Protein AF-0000000075212942 (afdb_homodimer)

Foldseek 3Di:
DKKKKKFFAWPDLPPVVLVVLQVLLVVCVVVLPQFPDKDKDADDPPDPPDTGMMIMTDGDDPVSVVCCCVPPSCVVRNVVVRVVTTPDMDMDMDDD/DKKKKKFFAWPDLPPVVLVVLQVLLVVCVVVLPQFPDKDKDADDPPDPPDTGMMIMTDGDDPVSVVCCCVPPSCVVRNVVVRVVTTPDMDMDMDDD

Structure (mmCIF, N/CA/C/O backbone):
data_AF-0000000075212942-model_v1
#
loop_
_entity.id
_entity.type
_entity.pdbx_description
1 polymer 'Stress responsive A/B Barrel Domain'
#
loop_
_atom_site.group_PDB
_atom_site.id
_atom_site.type_symbol
_atom_site.label_atom_id
_atom_site.label_alt_id
_atom_site.label_comp_id
_atom_site.label_asym_id
_atom_site.label_entity_id
_atom_site.label_seq_id
_atom_site.pdbx_PDB_ins_code
_atom_site.Cartn_x
_atom_site.Cartn_y
_atom_site.Cartn_z
_atom_site.occupancy
_atom_site.B_iso_or_equiv
_atom_site.auth_seq_id
_atom_site.auth_comp_id
_atom_site.auth_asym_id
_atom_site.auth_atom_id
_atom_site.pdbx_PDB_model_num
ATOM 1 N N . MET A 1 1 ? 11.273 9.305 -10.383 1 97.88 1 MET A N 1
ATOM 2 C CA . MET A 1 1 ? 10.141 9.602 -9.5 1 97.88 1 MET A CA 1
ATOM 3 C C . MET A 1 1 ? 9.922 8.469 -8.5 1 97.88 1 MET A C 1
ATOM 5 O O . MET A 1 1 ? 10.398 7.352 -8.711 1 97.88 1 MET A O 1
ATOM 9 N N . ILE A 1 2 ? 9.352 8.797 -7.324 1 98.5 2 ILE A N 1
ATOM 10 C CA . ILE A 1 2 ? 9.133 7.754 -6.328 1 98.5 2 ILE A CA 1
ATOM 11 C C . ILE A 1 2 ? 7.699 7.824 -5.812 1 98.5 2 ILE A C 1
ATOM 13 O O . ILE A 1 2 ? 7.043 8.859 -5.93 1 98.5 2 ILE A O 1
ATOM 17 N N . LYS A 1 3 ? 7.281 6.703 -5.41 1 98.88 3 LYS A N 1
ATOM 18 C CA . LYS A 1 3 ? 6.047 6.617 -4.637 1 98.88 3 LYS A CA 1
ATOM 19 C C . LYS A 1 3 ? 6.336 6.328 -3.166 1 98.88 3 LYS A C 1
ATOM 21 O O . LYS A 1 3 ? 7.152 5.465 -2.848 1 98.88 3 LYS A O 1
ATOM 26 N N . HIS A 1 4 ? 5.805 7.133 -2.35 1 98.81 4 HIS A N 1
ATOM 27 C CA . HIS A 1 4 ? 5.797 6.938 -0.904 1 98.81 4 HIS A CA 1
ATOM 28 C C . HIS A 1 4 ? 4.414 6.516 -0.412 1 98.81 4 HIS A C 1
ATOM 30 O O . HIS A 1 4 ? 3.453 7.281 -0.512 1 98.81 4 HIS A O 1
ATOM 36 N N . ILE A 1 5 ? 4.324 5.336 0.087 1 98.88 5 ILE A N 1
ATOM 37 C CA . ILE A 1 5 ? 3.047 4.77 0.512 1 98.88 5 ILE A CA 1
ATOM 38 C C . ILE A 1 5 ? 3.082 4.484 2.012 1 98.88 5 ILE A C 1
ATOM 40 O O . ILE A 1 5 ? 4.078 3.975 2.529 1 98.88 5 ILE A O 1
ATOM 44 N N . VAL A 1 6 ? 2.023 4.84 2.699 1 98.88 6 VAL A N 1
ATOM 45 C CA . VAL A 1 6 ? 1.861 4.48 4.105 1 98.88 6 VAL A CA 1
ATOM 46 C C . VAL A 1 6 ? 0.489 3.846 4.32 1 98.88 6 VAL A C 1
ATOM 48 O O . VAL A 1 6 ? -0.524 4.367 3.846 1 98.88 6 VAL A O 1
ATOM 51 N N . CYS A 1 7 ? 0.475 2.732 4.973 1 98.81 7 CYS A N 1
ATOM 52 C CA . CYS A 1 7 ? -0.755 2.1 5.438 1 98.81 7 CYS A CA 1
ATOM 53 C C . CYS A 1 7 ? -0.921 2.273 6.941 1 98.81 7 CYS A C 1
ATOM 55 O O . CYS A 1 7 ? 0.013 2.027 7.707 1 98.81 7 CYS A O 1
ATOM 57 N N . PHE A 1 8 ? -2.125 2.648 7.34 1 98.81 8 PHE A N 1
ATOM 58 C CA . PHE A 1 8 ? -2.375 2.918 8.75 1 98.81 8 PHE A CA 1
ATOM 59 C C . PHE A 1 8 ? -3.424 1.963 9.305 1 98.81 8 PHE A C 1
ATOM 61 O O . PHE A 1 8 ? -4.465 1.747 8.688 1 98.81 8 PHE A O 1
ATOM 68 N N . LYS A 1 9 ? -3.123 1.364 10.414 1 98.44 9 LYS A N 1
ATOM 69 C CA . LYS A 1 9 ? -4.121 0.808 11.32 1 98.44 9 LYS A CA 1
ATOM 70 C C . LYS A 1 9 ? -4.477 1.801 12.422 1 98.44 9 LYS A C 1
ATOM 72 O O . LYS A 1 9 ? -3.594 2.324 13.102 1 98.44 9 LYS A O 1
ATOM 77 N N . LEU A 1 10 ? -5.777 2.094 12.617 1 98.69 10 LEU A N 1
ATOM 78 C CA . LEU A 1 10 ? -6.191 3.1 13.594 1 98.69 10 LEU A CA 1
ATOM 79 C C . LEU A 1 10 ? -6.602 2.447 14.906 1 98.69 10 LEU A C 1
ATOM 81 O O . LEU A 1 10 ? -7.066 1.306 14.922 1 98.69 10 LEU A O 1
ATOM 85 N N . LYS A 1 11 ? -6.422 3.193 15.969 1 98.5 11 LYS A N 1
ATOM 86 C CA . LYS A 1 11 ? -6.906 2.752 17.266 1 98.5 11 LYS A CA 1
ATOM 87 C C . LYS A 1 11 ? -8.422 2.6 17.266 1 98.5 11 LYS A C 1
ATOM 89 O O . LYS A 1 11 ? -8.961 1.654 17.859 1 98.5 11 LYS A O 1
ATOM 94 N N . ASP A 1 12 ? -9.086 3.539 16.75 1 98.31 12 ASP A N 1
ATOM 95 C CA . ASP A 1 12 ? -10.516 3.559 16.484 1 98.31 12 ASP A CA 1
ATOM 96 C C . ASP A 1 12 ? -10.789 3.553 14.977 1 98.31 12 ASP A C 1
ATOM 98 O O . ASP A 1 12 ? -10.578 4.562 14.297 1 98.31 12 ASP A O 1
ATOM 102 N N . ASN A 1 13 ? -11.258 2.428 14.438 1 97.62 13 ASN A N 1
ATOM 103 C CA . ASN A 1 13 ? -11.438 2.311 13 1 97.62 13 ASN A CA 1
ATOM 104 C C . ASN A 1 13 ? -12.906 2.482 12.602 1 97.62 13 ASN A C 1
ATOM 106 O O . ASN A 1 13 ? -13.359 1.896 11.617 1 97.62 13 ASN A O 1
ATOM 110 N N . SER A 1 14 ? -13.641 3.221 13.438 1 97.69 14 SER A N 1
ATOM 111 C CA . SER A 1 14 ? -14.992 3.582 13.031 1 97.69 14 SER A CA 1
ATOM 112 C C . SER A 1 14 ? -14.984 4.383 11.734 1 97.69 14 SER A C 1
ATOM 114 O O . SER A 1 14 ? -14 5.047 11.414 1 97.69 14 SER A O 1
ATOM 116 N N . PRO A 1 15 ? -16.094 4.285 10.945 1 97.06 15 PRO A N 1
ATOM 117 C CA . PRO A 1 15 ? -16.172 5.059 9.703 1 97.06 15 PRO A CA 1
ATOM 118 C C . PRO A 1 15 ? -15.898 6.547 9.922 1 97.06 15 PRO A C 1
ATOM 120 O O . PRO A 1 15 ? -15.234 7.18 9.102 1 97.06 15 PRO A O 1
ATOM 123 N N . GLU A 1 16 ? -16.359 7.102 10.992 1 97.94 16 GLU A N 1
ATOM 124 C CA . GLU A 1 16 ? -16.172 8.516 11.281 1 97.94 16 GLU A CA 1
ATOM 125 C C . GLU A 1 16 ? -14.695 8.852 11.453 1 97.94 16 GLU A C 1
ATOM 127 O O . GLU A 1 16 ? -14.203 9.805 10.852 1 97.94 16 GLU A O 1
ATOM 132 N N . GLU A 1 17 ? -13.961 8.062 12.258 1 98.25 17 GLU A N 1
ATOM 133 C CA . GLU A 1 17 ? -12.555 8.328 12.531 1 98.25 17 GLU A CA 1
ATOM 134 C C . GLU A 1 17 ? -11.695 8.078 11.297 1 98.25 17 GLU A C 1
ATOM 136 O O . GLU A 1 17 ? -10.727 8.797 11.047 1 98.25 17 GLU A O 1
ATOM 141 N N . CYS A 1 18 ? -12.094 7.066 10.516 1 98.5 18 CYS A N 1
ATOM 142 C CA . CYS A 1 18 ? -11.383 6.805 9.266 1 98.5 18 CYS A CA 1
ATOM 143 C C . CYS A 1 18 ? -11.539 7.961 8.289 1 98.5 18 CYS A C 1
ATOM 145 O O . CYS A 1 18 ? -10.57 8.375 7.652 1 98.5 18 CYS A O 1
ATOM 147 N N . ASN A 1 19 ? -12.75 8.453 8.195 1 98.19 19 ASN A N 1
ATOM 148 C CA . ASN A 1 19 ? -13.008 9.562 7.289 1 98.19 19 ASN A CA 1
ATOM 149 C C . ASN A 1 19 ? -12.266 10.82 7.723 1 98.19 19 ASN A C 1
ATOM 151 O O . ASN A 1 19 ? -11.727 11.547 6.887 1 98.19 19 ASN A O 1
ATOM 155 N N . LYS A 1 20 ? -12.25 11.102 9 1 98.56 20 LYS A N 1
ATOM 156 C CA . LYS A 1 20 ? -11.508 12.242 9.516 1 98.56 20 LYS A CA 1
ATOM 157 C C . LYS A 1 20 ? -10.023 12.133 9.195 1 98.56 20 LYS A C 1
ATOM 159 O O . LYS A 1 20 ? -9.414 13.094 8.711 1 98.56 20 LYS A O 1
ATOM 164 N N . ALA A 1 21 ? -9.461 10.953 9.461 1 98.81 21 ALA A N 1
ATOM 165 C CA . ALA A 1 21 ? -8.047 10.727 9.172 1 98.81 21 ALA A CA 1
ATOM 166 C C . ALA A 1 21 ? -7.758 10.875 7.684 1 98.81 21 ALA A C 1
ATOM 168 O O .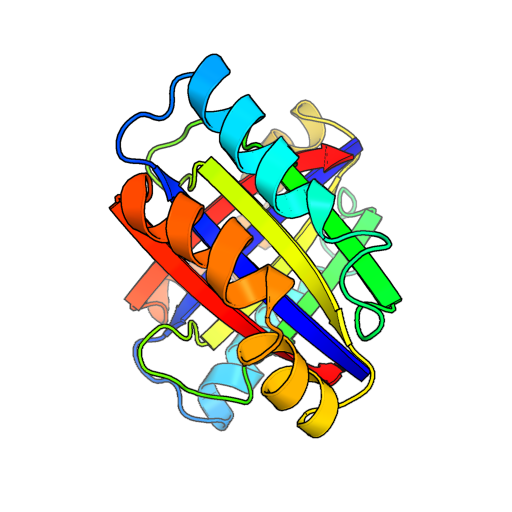 ALA A 1 21 ? -6.766 11.484 7.289 1 98.81 21 ALA A O 1
ATOM 169 N N . ALA A 1 22 ? -8.648 10.344 6.863 1 98.81 22 ALA A N 1
ATOM 170 C CA . ALA A 1 22 ? -8.484 10.438 5.414 1 98.81 22 ALA A CA 1
ATOM 171 C C . ALA A 1 22 ? -8.484 11.891 4.949 1 98.81 22 ALA A C 1
ATOM 173 O O . ALA A 1 22 ? -7.699 12.266 4.078 1 98.81 22 ALA A O 1
ATOM 174 N N . GLU A 1 23 ? -9.367 12.664 5.527 1 98.69 23 GLU A N 1
ATOM 175 C CA . GLU A 1 23 ? -9.461 14.078 5.168 1 98.69 23 GLU A CA 1
ATOM 176 C C . GLU A 1 23 ? -8.188 14.828 5.547 1 98.69 23 GLU A C 1
ATOM 178 O O . GLU A 1 23 ? -7.73 15.695 4.809 1 98.69 23 GLU A O 1
ATOM 183 N N . ILE A 1 24 ? -7.645 14.484 6.711 1 98.75 24 ILE A N 1
ATOM 184 C CA . ILE A 1 24 ? -6.398 15.102 7.152 1 98.75 24 ILE A CA 1
ATOM 185 C C . ILE A 1 24 ? -5.277 14.758 6.176 1 98.75 24 ILE A C 1
ATOM 187 O O . ILE A 1 24 ? -4.496 15.625 5.785 1 98.75 24 ILE A O 1
ATOM 191 N N . LEU A 1 25 ? -5.191 13.539 5.727 1 98.88 25 LEU A N 1
ATOM 192 C CA . LEU A 1 25 ? -4.184 13.117 4.762 1 98.88 25 LEU A CA 1
ATOM 193 C C . LEU A 1 25 ? -4.367 13.852 3.434 1 98.88 25 LEU A C 1
ATOM 195 O O . LEU A 1 25 ? -3.396 14.344 2.855 1 98.88 25 LEU A O 1
ATOM 199 N N . ARG A 1 26 ? -5.609 13.977 2.988 1 98.69 26 ARG A N 1
ATOM 200 C CA . ARG A 1 26 ? -5.91 14.625 1.718 1 98.69 26 ARG A CA 1
ATOM 201 C C . ARG A 1 26 ? -5.605 16.125 1.777 1 98.69 26 ARG A C 1
ATOM 203 O O . ARG A 1 26 ? -5.363 16.75 0.747 1 98.69 26 ARG A O 1
ATOM 210 N N . SER A 1 27 ? -5.598 16.656 2.967 1 98.62 27 SER A N 1
ATOM 211 C CA . SER A 1 27 ? -5.438 18.094 3.146 1 98.62 27 SER A CA 1
ATOM 212 C C . SER A 1 27 ? -4.035 18.547 2.748 1 98.62 27 SER A C 1
ATOM 214 O O . SER A 1 27 ? -3.783 19.75 2.6 1 98.62 27 SER A O 1
ATOM 216 N N . MET A 1 28 ? -3.137 17.609 2.498 1 98.62 28 MET A N 1
ATOM 217 C CA . MET A 1 28 ? -1.787 17.969 2.066 1 98.62 28 MET A CA 1
ATOM 218 C C . MET A 1 28 ? -1.798 18.516 0.645 1 98.62 28 MET A C 1
ATOM 220 O O . MET A 1 28 ? -0.864 19.203 0.236 1 98.62 28 MET A O 1
ATOM 224 N N . GLU A 1 29 ? -2.785 18.109 -0.087 1 97.56 29 GLU A N 1
ATOM 225 C CA . GLU A 1 29 ? -2.898 18.609 -1.449 1 97.56 29 GLU A CA 1
ATOM 226 C C . GLU A 1 29 ? -2.977 20.141 -1.463 1 97.56 29 GLU A C 1
ATOM 228 O O . GLU A 1 29 ? -3.822 20.734 -0.787 1 97.56 29 GLU A O 1
ATOM 233 N N . GLY A 1 30 ? -2.109 20.781 -2.182 1 95.81 30 GLY A N 1
ATOM 234 C CA . GLY A 1 30 ? -2.086 22.234 -2.262 1 95.81 30 GLY A CA 1
ATOM 235 C C . GLY A 1 30 ? -1.304 22.875 -1.135 1 95.81 30 GLY A C 1
ATOM 236 O O . GLY A 1 30 ? -1.031 24.078 -1.172 1 95.81 30 GLY A O 1
ATOM 237 N N . LYS A 1 31 ? -0.972 22.109 -0.085 1 97.88 31 LYS A N 1
ATOM 238 C CA . LYS A 1 31 ? -0.246 22.656 1.059 1 97.88 31 LYS A CA 1
ATOM 239 C C . LYS A 1 31 ? 1.214 22.219 1.046 1 97.88 31 LYS A C 1
ATOM 241 O O . LYS A 1 31 ? 2.08 22.891 1.603 1 97.88 31 LYS A O 1
ATOM 246 N N . VAL A 1 32 ? 1.43 21.031 0.488 1 98.31 32 VAL A N 1
ATOM 247 C CA . VAL A 1 32 ? 2.779 20.5 0.345 1 98.31 32 VAL A CA 1
ATOM 248 C C . VAL A 1 32 ? 3.166 20.453 -1.131 1 98.31 32 VAL A C 1
ATOM 250 O O . VAL A 1 32 ? 2.799 19.531 -1.851 1 98.31 32 VAL A O 1
ATOM 253 N N . ASP A 1 33 ? 3.961 21.328 -1.628 1 97.12 33 ASP A N 1
ATOM 254 C CA . ASP A 1 33 ? 4.223 21.578 -3.043 1 97.12 33 ASP A CA 1
ATOM 255 C C . ASP A 1 33 ? 5.004 20.422 -3.668 1 97.12 33 ASP A C 1
ATOM 257 O O . ASP A 1 33 ? 4.945 20.219 -4.883 1 97.12 33 ASP A O 1
ATOM 261 N N . LEU A 1 34 ? 5.66 19.656 -2.871 1 98.12 34 LEU A N 1
ATOM 262 C CA . LEU A 1 34 ? 6.516 18.578 -3.348 1 98.12 34 LEU A CA 1
ATOM 263 C C . LEU A 1 34 ? 5.684 17.422 -3.893 1 98.12 34 LEU A C 1
ATOM 265 O O . LEU A 1 34 ? 6.191 16.578 -4.637 1 98.12 34 LEU A O 1
ATOM 269 N N . ILE A 1 35 ? 4.438 17.391 -3.492 1 98.69 35 ILE A N 1
ATOM 270 C CA . ILE A 1 35 ? 3.574 16.266 -3.867 1 98.69 35 ILE A CA 1
ATOM 271 C C . ILE A 1 35 ? 3.055 16.469 -5.289 1 98.69 35 ILE A C 1
ATOM 273 O O . ILE A 1 35 ? 2.381 17.469 -5.574 1 98.69 35 ILE A O 1
ATOM 277 N N . ARG A 1 36 ? 3.365 15.555 -6.129 1 98.44 36 ARG A N 1
ATOM 278 C CA . ARG A 1 36 ? 2.922 15.617 -7.516 1 98.44 36 ARG A CA 1
ATOM 279 C C . ARG A 1 36 ? 1.549 14.977 -7.684 1 98.44 36 ARG A C 1
ATOM 281 O O . ARG A 1 36 ? 0.792 15.344 -8.586 1 98.44 36 ARG A O 1
ATOM 288 N N . ASP A 1 37 ? 1.329 14.016 -6.93 1 98.5 37 ASP A N 1
ATOM 289 C CA . ASP A 1 37 ? 0.054 13.305 -6.902 1 98.5 37 ASP A CA 1
ATOM 290 C C . ASP A 1 37 ? -0.208 12.703 -5.523 1 98.5 37 ASP A C 1
ATOM 292 O O . ASP A 1 37 ? 0.725 12.273 -4.844 1 98.5 37 ASP A O 1
ATOM 296 N N . ILE A 1 38 ? -1.461 12.695 -5.09 1 98.81 38 ILE A N 1
ATOM 297 C CA . ILE A 1 38 ? -1.834 12.125 -3.799 1 98.81 38 ILE A CA 1
ATOM 298 C C . ILE A 1 38 ? -3.127 11.328 -3.939 1 98.81 38 ILE A C 1
ATOM 300 O O . ILE A 1 38 ? -4.066 11.766 -4.609 1 98.81 38 ILE A O 1
ATOM 304 N N . GLU A 1 39 ? -3.133 10.148 -3.422 1 98.81 39 GLU A N 1
ATOM 305 C CA . GLU A 1 39 ? -4.301 9.273 -3.34 1 98.81 3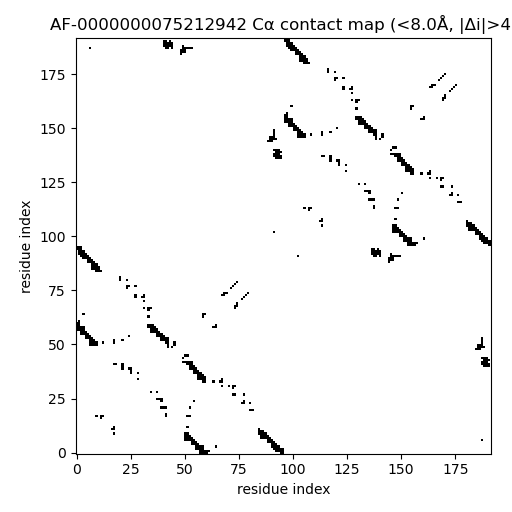9 GLU A CA 1
ATOM 306 C C . GLU A 1 39 ? -4.465 8.703 -1.935 1 98.81 39 GLU A C 1
ATOM 308 O O . GLU A 1 39 ? -3.49 8.266 -1.319 1 98.81 39 GLU A O 1
ATOM 313 N N . VAL A 1 40 ? -5.699 8.797 -1.427 1 98.88 40 VAL A N 1
ATOM 314 C CA . VAL A 1 40 ? -6.023 8.234 -0.121 1 98.88 40 VAL A CA 1
ATOM 315 C C . VAL A 1 40 ? -7.172 7.238 -0.26 1 98.88 40 VAL A C 1
ATOM 317 O O . VAL A 1 40 ? -8.172 7.523 -0.922 1 98.88 40 VAL A O 1
ATOM 320 N N . GLY A 1 41 ? -6.965 6.109 0.27 1 98.75 41 GLY A N 1
ATOM 321 C CA . GLY A 1 41 ? -8 5.086 0.243 1 98.75 41 GLY A CA 1
ATOM 322 C C . GLY A 1 41 ? -8.398 4.602 1.624 1 98.75 41 GLY A C 1
ATOM 323 O O . GLY A 1 41 ? -7.543 4.453 2.504 1 98.75 41 GLY A O 1
ATOM 324 N N . VAL A 1 42 ? -9.711 4.367 1.78 1 98.69 42 VAL A N 1
ATOM 325 C CA . VAL A 1 42 ? -10.234 3.783 3.01 1 98.69 42 VAL A CA 1
ATOM 326 C C . VAL A 1 42 ? -10.703 2.354 2.744 1 98.69 42 VAL A C 1
ATOM 328 O O . VAL A 1 42 ? -11.523 2.115 1.854 1 98.69 42 VAL A O 1
ATOM 331 N N . ASP A 1 43 ? -10.195 1.426 3.564 1 98.62 43 ASP A N 1
ATOM 332 C CA . ASP A 1 43 ? -10.508 0.012 3.375 1 98.62 43 ASP A CA 1
ATOM 333 C C . ASP A 1 43 ? -12 -0.25 3.539 1 98.62 43 ASP A C 1
ATOM 335 O O . ASP A 1 43 ? -12.609 0.196 4.512 1 98.62 43 ASP A O 1
ATOM 339 N N . PHE A 1 44 ? -12.57 -1.04 2.617 1 97.75 44 PHE A N 1
ATOM 340 C CA . PHE A 1 44 ? -13.984 -1.34 2.764 1 97.75 44 PHE A CA 1
ATOM 341 C C . PHE A 1 44 ? -14.195 -2.775 3.232 1 97.75 44 PHE A C 1
ATOM 343 O O . PHE A 1 44 ? -15.297 -3.152 3.635 1 97.75 44 PHE A O 1
ATOM 350 N N . LEU A 1 45 ? -13.172 -3.59 3.227 1 95.56 45 LEU A N 1
ATOM 351 C CA . LEU A 1 45 ? -13.32 -5.008 3.529 1 95.56 45 LEU A CA 1
ATOM 352 C C . LEU A 1 45 ? -13.242 -5.258 5.031 1 95.56 45 LEU A C 1
ATOM 354 O O . LEU A 1 45 ? -13.977 -6.098 5.566 1 95.56 45 LEU A O 1
ATOM 358 N N . HIS A 1 46 ? -12.422 -4.574 5.734 1 93.75 46 HIS A N 1
ATOM 359 C CA . HIS A 1 46 ? -12.219 -4.703 7.176 1 93.75 46 HIS A CA 1
ATOM 360 C C . HIS A 1 46 ? -11.953 -6.156 7.562 1 93.75 46 HIS A C 1
ATOM 362 O O . HIS A 1 46 ? -12.57 -6.672 8.5 1 93.75 46 HIS A O 1
ATOM 368 N N . SER A 1 47 ? -11.078 -6.793 6.812 1 91.44 47 SER A N 1
ATOM 369 C CA . SER A 1 47 ? -10.664 -8.156 7.141 1 91.44 47 SER A CA 1
ATOM 370 C C . SER A 1 47 ? -9.641 -8.164 8.266 1 91.44 47 SER A C 1
ATOM 372 O O . SER A 1 47 ? -9.219 -7.109 8.742 1 91.44 47 SER A O 1
ATOM 374 N N . GLU A 1 48 ? -9.211 -9.336 8.742 1 89.69 48 GLU A N 1
ATOM 375 C CA . GLU A 1 48 ? -8.211 -9.477 9.797 1 89.69 48 GLU A CA 1
ATOM 376 C C . GLU A 1 48 ? -6.871 -8.875 9.375 1 89.69 48 GLU A C 1
ATOM 378 O O . GLU A 1 48 ? -6.145 -8.328 10.203 1 89.69 48 GLU A O 1
ATOM 383 N N . ARG A 1 49 ? -6.562 -8.969 8.133 1 91.38 49 ARG A N 1
ATOM 384 C CA . ARG A 1 49 ? -5.273 -8.477 7.652 1 91.38 49 ARG A CA 1
ATOM 385 C C . ARG A 1 49 ? -5.387 -7.047 7.145 1 91.38 49 ARG A C 1
ATOM 387 O O . ARG A 1 49 ? -4.391 -6.445 6.734 1 91.38 49 ARG A O 1
ATOM 394 N N . SER A 1 50 ? -6.633 -6.512 7.211 1 96.69 50 SER A N 1
ATOM 395 C CA . SER A 1 50 ? -6.871 -5.18 6.66 1 96.69 50 SER A CA 1
ATOM 396 C C . SER A 1 50 ? -6.242 -4.102 7.535 1 96.69 50 SER A C 1
ATOM 398 O O . SER A 1 50 ? -6.355 -4.141 8.758 1 96.69 50 SER A O 1
ATOM 400 N N . TYR A 1 51 ? -5.508 -3.254 6.918 1 98.69 51 TYR A N 1
ATOM 401 C CA . TYR A 1 51 ? -5.305 -1.927 7.492 1 98.69 51 TYR A CA 1
ATOM 402 C C . TYR A 1 51 ? -6.441 -0.987 7.105 1 98.69 51 TYR A C 1
ATOM 404 O O . TYR A 1 51 ? -7.27 -1.32 6.254 1 98.69 51 TYR A O 1
ATOM 412 N N . ASP A 1 52 ? -6.527 0.137 7.711 1 98.75 52 ASP A N 1
ATOM 413 C CA . ASP A 1 52 ? -7.742 0.941 7.652 1 98.75 52 ASP A CA 1
ATOM 414 C C . ASP A 1 52 ? -7.652 1.994 6.551 1 98.75 52 ASP A C 1
ATOM 416 O O . ASP A 1 52 ? -8.641 2.285 5.879 1 98.75 52 ASP A O 1
ATOM 420 N N . ILE A 1 53 ? -6.465 2.611 6.367 1 98.88 53 ILE A N 1
ATOM 421 C CA . ILE A 1 53 ? -6.277 3.717 5.434 1 98.88 53 ILE A CA 1
ATOM 422 C C . ILE A 1 53 ? -4.93 3.578 4.734 1 98.88 53 ILE A C 1
ATOM 424 O O . ILE A 1 53 ? -3.943 3.16 5.344 1 98.88 53 ILE A O 1
ATOM 428 N N . ILE A 1 54 ? -4.965 3.939 3.49 1 98.94 54 ILE A N 1
ATOM 429 C CA . ILE A 1 54 ? -3.709 3.998 2.75 1 98.94 54 ILE A CA 1
ATOM 430 C C . ILE A 1 54 ? -3.51 5.402 2.184 1 98.94 54 ILE A C 1
ATOM 432 O O . ILE A 1 54 ? -4.449 6.004 1.66 1 98.94 54 ILE A O 1
ATOM 436 N N . LEU A 1 55 ? -2.295 5.922 2.365 1 98.94 55 LEU A N 1
ATOM 437 C CA . LEU A 1 55 ? -1.802 7.129 1.715 1 98.94 55 LEU A CA 1
ATOM 438 C C . LEU A 1 55 ? -0.786 6.785 0.629 1 98.94 55 LEU A C 1
ATOM 440 O O . LEU A 1 55 ? 0.136 6 0.862 1 98.94 55 LEU A O 1
ATOM 444 N N . GLN A 1 56 ? -0.977 7.324 -0.542 1 98.88 56 GLN A N 1
ATOM 445 C CA . GLN A 1 56 ? 0.004 7.238 -1.618 1 98.88 56 GLN A CA 1
ATOM 446 C C . GLN A 1 56 ? 0.378 8.625 -2.137 1 98.88 56 GLN A C 1
ATOM 448 O O . GLN A 1 56 ? -0.48 9.359 -2.623 1 98.88 56 GLN A O 1
ATOM 453 N N . VAL A 1 57 ? 1.656 8.945 -2.059 1 98.81 57 VAL A N 1
ATOM 454 C CA . VAL A 1 57 ? 2.121 10.219 -2.605 1 98.81 57 VAL A CA 1
ATOM 455 C C . VAL A 1 57 ? 3.227 9.961 -3.629 1 98.81 57 VAL A C 1
ATOM 457 O O . VAL A 1 57 ? 4.07 9.086 -3.436 1 98.81 57 VAL A O 1
ATOM 460 N N . VAL A 1 58 ? 3.158 10.734 -4.727 1 98.81 58 VAL A N 1
ATOM 461 C CA . VAL A 1 58 ? 4.207 10.711 -5.742 1 98.81 58 VAL A CA 1
ATOM 462 C C . VAL A 1 58 ? 5.109 11.93 -5.578 1 98.81 58 VAL A C 1
ATOM 464 O O . VAL A 1 58 ? 4.629 13.062 -5.488 1 98.81 58 VAL A O 1
ATOM 467 N N . LEU A 1 59 ? 6.355 11.703 -5.516 1 98.81 59 LEU A N 1
ATOM 468 C CA . LEU A 1 59 ? 7.375 12.734 -5.348 1 98.81 59 LEU A CA 1
ATOM 469 C C . LEU A 1 59 ? 8.414 12.656 -6.461 1 98.81 59 LEU A C 1
ATOM 471 O O . LEU A 1 59 ? 8.555 11.617 -7.117 1 98.81 59 LEU A O 1
ATOM 475 N N . GLY A 1 60 ? 9.164 13.68 -6.656 1 98.62 60 GLY A N 1
ATOM 476 C CA . GLY A 1 60 ? 10.078 13.781 -7.781 1 98.62 60 GLY A CA 1
ATOM 477 C C . GLY A 1 60 ? 11.305 12.898 -7.637 1 98.62 60 GLY A C 1
ATOM 478 O O . GLY A 1 60 ? 11.859 12.43 -8.633 1 98.62 60 GLY A O 1
ATOM 479 N N . ASN A 1 61 ? 11.82 12.734 -6.477 1 97.88 61 ASN A N 1
ATOM 480 C CA . ASN A 1 61 ? 13.023 11.961 -6.188 1 97.88 61 ASN A CA 1
ATOM 481 C C . ASN A 1 61 ? 13.219 11.773 -4.688 1 97.88 61 ASN A C 1
ATOM 483 O O . ASN A 1 61 ? 12.375 12.18 -3.887 1 97.88 61 ASN A O 1
ATOM 487 N N . ALA A 1 62 ? 14.328 11.055 -4.32 1 96.62 62 ALA A N 1
ATOM 488 C CA . ALA A 1 62 ? 14.617 10.742 -2.922 1 96.62 62 ALA A CA 1
ATOM 489 C C . ALA A 1 62 ? 14.82 12.016 -2.109 1 96.62 62 ALA A C 1
ATOM 491 O O . ALA A 1 62 ? 14.469 12.07 -0.93 1 96.62 62 ALA A O 1
ATOM 492 N N . GLU A 1 63 ? 15.414 13.039 -2.738 1 97.81 63 GLU A N 1
ATOM 493 C CA . GLU A 1 63 ? 15.586 14.32 -2.051 1 97.81 63 GLU A CA 1
ATOM 494 C C . GLU A 1 63 ? 14.242 14.953 -1.716 1 97.81 63 GLU A C 1
ATOM 496 O O . GLU A 1 63 ? 14.062 15.516 -0.632 1 97.81 63 GLU A O 1
ATOM 501 N N . ALA A 1 64 ? 13.328 14.906 -2.672 1 98.38 64 ALA A N 1
ATOM 502 C CA . ALA A 1 64 ? 11.984 15.422 -2.443 1 98.38 64 ALA A CA 1
ATOM 503 C C . ALA A 1 64 ? 11.297 14.688 -1.297 1 98.38 64 ALA A C 1
ATOM 505 O O . ALA A 1 64 ? 10.531 15.281 -0.537 1 98.38 64 ALA A O 1
ATOM 506 N N . LEU A 1 65 ? 11.562 13.352 -1.151 1 98.25 65 LEU A N 1
ATOM 507 C CA . LEU A 1 65 ? 11.016 12.578 -0.044 1 98.25 65 LEU A CA 1
ATOM 508 C C . LEU A 1 65 ? 11.508 13.109 1.294 1 98.25 65 LEU A C 1
ATOM 510 O O . LEU A 1 65 ? 10.727 13.273 2.232 1 98.25 65 LEU A O 1
ATOM 514 N N . GLU A 1 66 ? 12.758 13.375 1.401 1 97.75 66 GLU A N 1
ATOM 515 C CA . GLU A 1 66 ? 13.328 13.914 2.631 1 97.75 66 GLU A CA 1
ATOM 516 C C . GLU A 1 66 ? 12.711 15.266 2.979 1 97.75 66 GLU A C 1
ATOM 518 O O . GLU A 1 66 ? 12.367 15.516 4.137 1 97.75 66 GLU A O 1
ATOM 523 N N . LYS A 1 67 ? 12.609 16.125 1.995 1 98.38 67 LYS A N 1
ATOM 524 C CA . LYS A 1 67 ? 12 17.438 2.201 1 98.38 67 LYS A CA 1
ATOM 525 C C . LYS A 1 67 ? 10.531 17.312 2.598 1 98.38 67 LYS A C 1
ATOM 527 O O . LYS A 1 67 ? 10.055 18.047 3.461 1 98.38 67 LYS A O 1
ATOM 532 N N . TYR A 1 68 ? 9.867 16.375 1.951 1 98.69 68 TYR A N 1
ATOM 533 C CA . TYR A 1 68 ? 8.484 16.062 2.279 1 98.69 68 TYR A CA 1
ATOM 534 C C . TYR A 1 68 ? 8.352 15.641 3.734 1 98.69 68 TYR A C 1
ATOM 536 O O . TYR A 1 68 ? 7.465 16.109 4.449 1 98.69 68 TYR A O 1
ATOM 544 N N . GLN A 1 69 ? 9.219 14.797 4.176 1 97.44 69 GLN A N 1
ATOM 545 C CA . GLN A 1 69 ? 9.164 14.25 5.527 1 97.44 69 GLN A CA 1
ATOM 546 C C . GLN A 1 69 ? 9.398 15.336 6.574 1 97.44 69 GLN A C 1
ATOM 548 O O . GLN A 1 69 ? 8.961 15.203 7.719 1 97.44 69 GLN A O 1
ATOM 553 N N . ASN A 1 70 ? 10.055 16.422 6.145 1 97.94 70 ASN A N 1
ATOM 554 C CA . ASN A 1 70 ? 10.383 17.484 7.078 1 97.94 70 ASN A CA 1
ATOM 555 C C . ASN A 1 70 ? 9.523 18.734 6.84 1 97.94 70 ASN A C 1
ATOM 557 O O . ASN A 1 70 ? 9.734 19.766 7.461 1 97.94 70 ASN A O 1
ATOM 561 N N . ASP A 1 71 ? 8.641 18.719 5.91 1 98.56 71 ASP A N 1
ATOM 562 C CA . ASP A 1 71 ? 7.742 19.828 5.602 1 98.56 71 ASP A CA 1
ATOM 563 C C . ASP A 1 71 ? 6.898 20.203 6.816 1 98.56 71 ASP A C 1
ATOM 565 O O . ASP A 1 71 ? 6.398 19.328 7.527 1 98.56 71 ASP A O 1
ATOM 569 N N . GLU A 1 72 ? 6.703 21.438 6.977 1 98.25 72 GLU A N 1
ATOM 570 C CA . GLU A 1 72 ? 6.043 21.938 8.18 1 98.25 72 GLU A CA 1
ATOM 571 C C . GLU A 1 72 ? 4.598 21.453 8.25 1 98.25 72 GLU A C 1
ATOM 573 O O . GLU A 1 72 ? 4.137 21.031 9.312 1 98.25 72 GLU A O 1
ATOM 578 N N . TYR A 1 73 ? 3.926 21.547 7.145 1 98.62 73 TYR A N 1
ATOM 579 C CA . TYR A 1 73 ? 2.531 21.125 7.156 1 98.62 73 TYR A CA 1
ATOM 580 C C . TYR A 1 73 ? 2.42 19.625 7.395 1 98.62 73 TYR A C 1
ATOM 582 O O . TYR A 1 73 ? 1.581 19.172 8.172 1 98.62 73 TYR A O 1
ATOM 590 N N . HIS A 1 74 ? 3.234 18.812 6.734 1 98.75 74 HIS A N 1
ATOM 591 C CA . HIS A 1 74 ? 3.25 17.359 6.938 1 98.75 74 HIS A CA 1
ATOM 592 C C . HIS A 1 74 ? 3.535 17.016 8.391 1 98.75 74 HIS A C 1
ATOM 594 O O . HIS A 1 74 ? 2.846 16.172 8.984 1 98.75 74 HIS A O 1
ATOM 600 N N . CYS A 1 75 ? 4.48 17.656 9.023 1 98.38 75 CYS A N 1
ATOM 601 C CA . CYS A 1 75 ? 4.898 17.312 10.383 1 98.38 75 CYS A CA 1
ATOM 602 C C . CYS A 1 75 ? 3.891 17.828 11.406 1 98.38 75 CYS A C 1
ATOM 604 O O . CYS A 1 75 ? 3.461 17.062 12.281 1 98.38 75 CYS A O 1
ATOM 606 N N . ASN A 1 76 ? 3.434 19.016 11.227 1 98.25 76 ASN A N 1
ATOM 607 C CA . ASN A 1 76 ? 2.699 19.672 12.305 1 98.25 76 ASN A CA 1
ATOM 608 C C . ASN A 1 76 ? 1.203 19.391 12.219 1 98.25 76 ASN A C 1
ATOM 610 O O . ASN A 1 76 ? 0.476 19.547 13.195 1 98.25 76 ASN A O 1
ATOM 614 N N . VAL A 1 77 ? 0.766 18.969 11.078 1 98.38 77 VAL A N 1
ATOM 615 C CA . VAL A 1 77 ? -0.662 18.719 10.93 1 98.38 77 VAL A CA 1
ATOM 616 C C . VAL A 1 77 ? -0.898 17.234 10.688 1 98.38 77 VAL A C 1
ATOM 618 O O . VAL A 1 77 ? -1.558 16.562 11.484 1 98.38 77 VAL A O 1
ATOM 621 N N . VAL A 1 78 ? -0.261 16.734 9.656 1 98.75 78 VAL A N 1
ATOM 622 C CA . VAL A 1 78 ? -0.584 15.375 9.219 1 98.75 78 VAL A CA 1
ATOM 623 C C . VAL A 1 78 ? 0.048 14.359 10.164 1 98.75 78 VAL A C 1
ATOM 625 O O . VAL A 1 78 ? -0.657 13.562 10.797 1 98.75 78 VAL A O 1
ATOM 628 N N . LYS A 1 79 ? 1.32 14.414 10.32 1 98.44 79 LYS A N 1
ATOM 629 C CA . LYS A 1 79 ? 2.027 13.461 11.172 1 98.44 79 LYS A CA 1
ATOM 630 C C . LYS A 1 79 ? 1.522 13.523 12.609 1 98.44 79 LYS A C 1
ATOM 632 O O . LYS A 1 79 ? 1.339 12.492 13.258 1 98.44 79 LYS A O 1
ATOM 637 N N . LYS A 1 80 ? 1.358 14.703 13.078 1 98.5 80 LYS A N 1
ATOM 638 C CA . LYS A 1 80 ? 0.87 14.883 14.438 1 98.5 80 LYS A CA 1
ATOM 639 C C . LYS A 1 80 ? -0.477 14.195 14.633 1 98.5 80 LYS A C 1
ATOM 641 O O . LYS A 1 80 ? -0.66 13.438 15.594 1 98.5 80 LYS A O 1
ATOM 646 N N . HIS A 1 81 ? -1.392 14.414 13.75 1 98.75 81 HIS A N 1
ATOM 647 C CA . HIS A 1 81 ? -2.713 13.805 13.859 1 98.75 81 HIS A CA 1
ATOM 648 C C . HIS A 1 81 ? -2.629 12.289 13.75 1 98.75 81 HIS A C 1
ATOM 650 O O . HIS A 1 81 ? -3.203 11.57 14.57 1 98.75 81 HIS A O 1
ATOM 656 N N . MET A 1 82 ? -1.888 11.797 12.719 1 98.69 82 MET A N 1
ATOM 657 C CA . MET A 1 82 ? -1.848 10.367 12.461 1 98.69 82 MET A CA 1
ATOM 658 C C . MET A 1 82 ? -1.147 9.625 13.602 1 98.69 82 MET A C 1
ATOM 660 O O . MET A 1 82 ? -1.517 8.5 13.938 1 98.69 82 MET A O 1
ATOM 664 N N . HIS A 1 83 ? -0.199 10.258 14.188 1 98.44 83 HIS A N 1
ATOM 665 C CA . HIS A 1 83 ? 0.471 9.664 15.336 1 98.44 83 HIS A CA 1
ATOM 666 C C . HIS A 1 83 ? -0.489 9.5 16.516 1 98.44 83 HIS A C 1
ATOM 668 O O . HIS A 1 83 ? -0.4 8.523 17.266 1 98.44 83 HIS A O 1
ATOM 674 N N . ALA A 1 84 ? -1.355 10.383 16.656 1 98.56 84 ALA A N 1
ATOM 675 C CA . ALA A 1 84 ? -2.293 10.359 17.781 1 98.56 84 ALA A CA 1
ATOM 676 C C . ALA A 1 84 ? -3.334 9.258 17.594 1 98.56 84 ALA A C 1
ATOM 678 O O . ALA A 1 84 ? -3.789 8.656 18.578 1 98.56 84 ALA A O 1
ATOM 679 N N . VAL A 1 85 ? -3.664 8.914 16.375 1 98.69 85 VAL A N 1
ATOM 680 C CA . VAL A 1 85 ? -4.852 8.086 16.188 1 98.69 85 VAL A CA 1
ATOM 681 C C . VAL A 1 85 ? -4.445 6.695 15.695 1 98.69 85 VAL A C 1
ATOM 683 O O . VAL A 1 85 ? -5.234 5.754 15.758 1 98.69 85 VAL A O 1
ATOM 686 N N . ARG A 1 86 ? -3.215 6.535 15.195 1 98.5 86 ARG A N 1
ATOM 687 C CA . ARG A 1 86 ? -2.84 5.254 14.609 1 98.5 86 ARG A CA 1
ATOM 688 C C . ARG A 1 86 ? -2.467 4.246 15.688 1 98.5 86 ARG A C 1
ATOM 690 O O . ARG A 1 86 ? -1.948 4.621 16.75 1 98.5 86 ARG A O 1
ATOM 697 N N . GLU A 1 87 ? -2.822 3.018 15.477 1 98.25 87 GLU A N 1
ATOM 698 C CA . GLU A 1 87 ? -2.301 1.888 16.234 1 98.25 87 GLU A CA 1
ATOM 699 C C . GLU A 1 87 ? -0.953 1.427 15.695 1 98.25 87 GLU A C 1
ATOM 701 O O . GLU A 1 87 ? -0.026 1.155 16.453 1 98.25 87 GLU A O 1
ATOM 706 N N . SER A 1 88 ? -0.838 1.341 14.398 1 97.62 88 SER A N 1
ATOM 707 C CA . SER A 1 88 ? 0.382 0.949 13.703 1 97.62 88 SER A CA 1
ATOM 708 C C . SER A 1 88 ? 0.392 1.473 12.273 1 97.62 88 SER A C 1
ATOM 710 O O . SER A 1 88 ? -0.645 1.886 11.75 1 97.62 88 SER A O 1
ATOM 712 N N . SER A 1 89 ? 1.582 1.55 11.68 1 98.31 89 SER A N 1
ATOM 713 C CA . SER A 1 89 ? 1.719 1.923 10.273 1 98.31 89 SER A CA 1
ATOM 714 C C . SER A 1 89 ? 2.891 1.198 9.617 1 98.31 89 SER A C 1
ATOM 716 O O . SER A 1 89 ? 3.834 0.792 10.305 1 98.31 89 SER A O 1
ATOM 718 N N . VAL A 1 90 ? 2.758 1.002 8.375 1 98 90 VAL A N 1
ATOM 719 C CA . VAL A 1 90 ? 3.852 0.487 7.559 1 98 90 VAL A CA 1
ATOM 720 C C . VAL A 1 90 ? 4.062 1.393 6.348 1 98 90 VAL A C 1
ATOM 722 O O . VAL A 1 90 ? 3.127 2.051 5.887 1 98 90 VAL A O 1
ATOM 725 N N . ALA A 1 91 ? 5.27 1.425 5.879 1 98.62 91 ALA A N 1
ATOM 726 C CA . ALA A 1 91 ? 5.598 2.301 4.758 1 98.62 91 ALA A CA 1
ATOM 727 C C . ALA A 1 91 ? 6.387 1.549 3.688 1 98.62 91 ALA A C 1
ATOM 729 O O . ALA A 1 91 ? 7.074 0.571 3.988 1 98.62 91 ALA A O 1
ATOM 730 N N . ILE A 1 92 ? 6.23 1.944 2.529 1 98.69 92 ILE A N 1
ATOM 731 C CA . ILE A 1 92 ? 7.031 1.479 1.402 1 98.69 92 ILE A CA 1
ATOM 732 C C . ILE A 1 92 ? 7.383 2.656 0.498 1 98.69 92 ILE A C 1
ATOM 734 O O . ILE A 1 92 ? 6.52 3.471 0.162 1 98.69 92 ILE A O 1
ATOM 738 N N . ASP A 1 93 ? 8.633 2.752 0.093 1 98.75 93 ASP A N 1
ATOM 739 C CA . ASP A 1 93 ? 9.141 3.752 -0.836 1 98.75 93 ASP A CA 1
ATOM 740 C C . ASP A 1 93 ? 9.82 3.092 -2.035 1 98.75 93 ASP A C 1
ATOM 742 O O . ASP A 1 93 ? 10.773 2.322 -1.873 1 98.75 93 ASP A O 1
ATOM 746 N N . TYR A 1 94 ? 9.32 3.402 -3.221 1 98.75 94 TYR A N 1
ATOM 747 C CA . TYR A 1 94 ? 9.883 2.713 -4.375 1 98.75 94 TYR A CA 1
ATOM 748 C C . TYR A 1 94 ? 9.891 3.615 -5.602 1 98.75 94 TYR A C 1
ATOM 750 O O . TYR A 1 94 ? 9.125 4.582 -5.672 1 98.75 94 TYR A O 1
ATOM 758 N N . ASN A 1 95 ? 10.789 3.314 -6.539 1 98.06 95 ASN A N 1
ATOM 759 C CA . ASN A 1 95 ? 10.945 4.082 -7.77 1 98.06 95 ASN A CA 1
ATOM 760 C C . ASN A 1 95 ? 9.836 3.764 -8.773 1 98.06 95 ASN A C 1
ATOM 762 O O . ASN A 1 95 ? 9.422 2.611 -8.898 1 98.06 95 ASN A O 1
ATOM 766 N N . ILE A 1 96 ? 9.375 4.844 -9.406 1 97.25 96 ILE A N 1
ATOM 767 C CA . ILE A 1 96 ? 8.391 4.652 -10.469 1 97.25 96 ILE A CA 1
ATOM 768 C C . ILE A 1 96 ? 8.875 5.32 -11.75 1 97.25 96 ILE A C 1
ATOM 770 O O . ILE A 1 96 ? 9.648 6.277 -11.703 1 97.25 96 ILE A O 1
ATOM 774 N N . MET B 1 1 ? -14.734 0.604 -9.531 1 97.88 1 MET B N 1
ATOM 775 C CA . MET B 1 1 ? -13.453 -0.095 -9.578 1 97.88 1 MET B CA 1
ATOM 776 C C . MET B 1 1 ? -12.781 -0.084 -8.211 1 97.88 1 MET B C 1
ATOM 778 O O . MET B 1 1 ? -13.125 0.727 -7.348 1 97.88 1 MET B O 1
ATOM 782 N N . ILE B 1 2 ? -11.945 -1.106 -7.934 1 98.5 2 ILE B N 1
ATOM 783 C CA . ILE B 1 2 ? -11.289 -1.156 -6.633 1 98.5 2 ILE B CA 1
ATOM 784 C C . ILE B 1 2 ? -9.789 -1.39 -6.82 1 98.5 2 ILE B C 1
ATOM 786 O O . ILE B 1 2 ? -9.359 -1.873 -7.867 1 98.5 2 ILE B O 1
ATOM 790 N N . LYS B 1 3 ? -9.109 -0.912 -5.867 1 98.88 3 LYS B N 1
ATOM 791 C CA . LYS B 1 3 ? -7.703 -1.256 -5.723 1 98.88 3 LYS B CA 1
ATOM 792 C C . LYS B 1 3 ? -7.484 -2.215 -4.555 1 98.88 3 LYS B C 1
ATOM 794 O O . LYS B 1 3 ? -8.039 -2.02 -3.473 1 98.88 3 LYS B O 1
ATOM 799 N N . HIS B 1 4 ? -6.852 -3.27 -4.84 1 98.88 4 HIS B N 1
ATOM 800 C CA . HIS B 1 4 ? -6.379 -4.23 -3.848 1 98.88 4 HIS B CA 1
ATOM 801 C C . HIS B 1 4 ? -4.867 -4.129 -3.66 1 98.88 4 HIS B C 1
ATOM 803 O O . HIS B 1 4 ? -4.105 -4.414 -4.586 1 98.88 4 HIS B O 1
ATOM 809 N N . ILE B 1 5 ? -4.457 -3.725 -2.516 1 98.88 5 ILE B N 1
ATOM 810 C CA . ILE B 1 5 ? -3.047 -3.498 -2.225 1 98.88 5 ILE B CA 1
ATOM 811 C C . ILE B 1 5 ? -2.586 -4.457 -1.128 1 98.88 5 ILE B C 1
ATOM 813 O O . ILE B 1 5 ? -3.293 -4.668 -0.141 1 98.88 5 ILE B O 1
ATOM 817 N N . VAL B 1 6 ? -1.432 -5.031 -1.312 1 98.88 6 VAL B N 1
ATOM 818 C CA . VAL B 1 6 ? -0.799 -5.836 -0.27 1 98.88 6 VAL B CA 1
ATOM 819 C C . VAL B 1 6 ? 0.65 -5.391 -0.083 1 98.88 6 VAL B C 1
ATOM 821 O O . VAL B 1 6 ? 1.384 -5.219 -1.06 1 98.88 6 VAL B O 1
ATOM 824 N N . CYS B 1 7 ? 1.021 -5.18 1.142 1 98.81 7 CYS B N 1
ATOM 825 C CA . CYS B 1 7 ? 2.412 -4.945 1.514 1 98.81 7 CYS B CA 1
ATOM 826 C C . CYS B 1 7 ? 3.002 -6.164 2.213 1 98.81 7 CYS B C 1
ATOM 828 O O . CYS B 1 7 ? 2.387 -6.723 3.123 1 98.81 7 CYS B O 1
ATOM 830 N N . PHE B 1 8 ? 4.203 -6.512 1.794 1 98.81 8 PHE B N 1
ATOM 831 C CA . PHE B 1 8 ? 4.832 -7.711 2.34 1 98.81 8 PHE B CA 1
ATOM 832 C C . PHE B 1 8 ? 6.125 -7.359 3.064 1 98.81 8 PHE B C 1
ATOM 834 O O . PHE B 1 8 ? 6.949 -6.602 2.545 1 98.81 8 PHE B O 1
ATOM 841 N N . LYS B 1 9 ? 6.266 -7.852 4.25 1 98.44 9 LYS B N 1
ATOM 842 C CA . LYS B 1 9 ? 7.562 -8.031 4.898 1 98.44 9 LYS B CA 1
ATOM 843 C C . LYS B 1 9 ? 8.094 -9.445 4.691 1 98.44 9 LYS B C 1
ATOM 845 O O . LYS B 1 9 ? 7.391 -10.422 4.965 1 98.44 9 LYS B O 1
ATOM 850 N N . LEU B 1 10 ? 9.344 -9.594 4.191 1 98.69 10 LEU B N 1
ATOM 851 C CA . LEU B 1 10 ? 9.883 -10.914 3.883 1 98.69 10 LEU B CA 1
ATOM 852 C 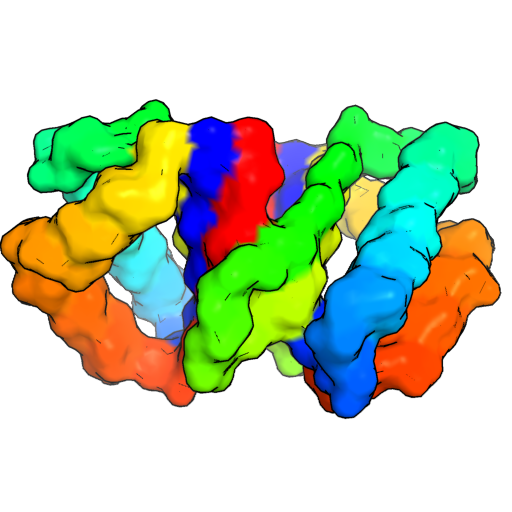C . LEU B 1 10 ? 10.766 -11.422 5.02 1 98.69 10 LEU B C 1
ATOM 854 O O . LEU B 1 10 ? 11.375 -10.625 5.734 1 98.69 10 LEU B O 1
ATOM 858 N N . LYS B 1 11 ? 10.812 -12.727 5.137 1 98.5 11 LYS B N 1
ATOM 859 C CA . LYS B 1 11 ? 11.727 -13.352 6.082 1 98.5 11 LYS B CA 1
ATOM 860 C C . LYS B 1 11 ? 13.18 -13.039 5.734 1 98.5 11 LYS B C 1
ATOM 862 O O . LYS B 1 11 ? 14 -12.789 6.625 1 98.5 11 LYS B O 1
ATOM 867 N N . ASP B 1 12 ? 13.508 -13.164 4.523 1 98.31 12 ASP B N 1
ATOM 868 C CA . ASP B 1 12 ? 14.766 -12.766 3.91 1 98.31 12 ASP B CA 1
ATOM 869 C 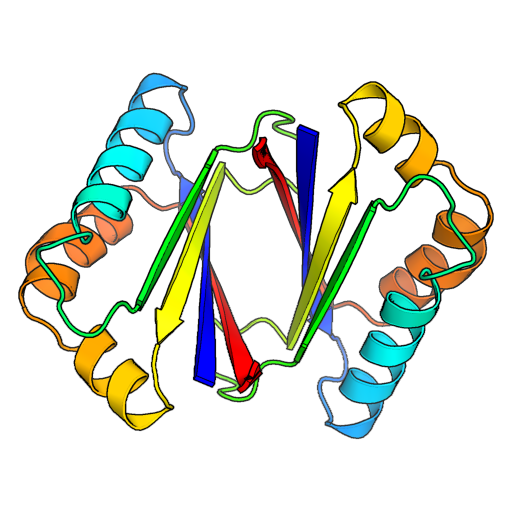C . ASP B 1 12 ? 14.562 -11.594 2.953 1 98.31 12 ASP B C 1
ATOM 871 O O . ASP B 1 12 ? 14.008 -11.758 1.869 1 98.31 12 ASP B O 1
ATOM 875 N N . ASN B 1 13 ? 15.008 -10.391 3.344 1 97.62 13 ASN B N 1
ATOM 876 C CA . ASN B 1 13 ? 14.758 -9.203 2.535 1 97.62 13 ASN B CA 1
ATOM 877 C C . ASN B 1 13 ? 15.984 -8.805 1.724 1 97.62 13 ASN B C 1
ATOM 879 O O . ASN B 1 13 ? 16.188 -7.621 1.446 1 97.62 13 ASN B O 1
ATOM 883 N N . SER B 1 14 ? 16.828 -9.805 1.438 1 97.69 14 SER B N 1
ATOM 884 C CA . SER B 1 14 ? 17.922 -9.539 0.514 1 97.69 14 SER B CA 1
ATOM 885 C C . SER B 1 14 ? 17.406 -9.078 -0.844 1 97.69 14 SER B C 1
ATOM 887 O O . SER B 1 14 ? 16.281 -9.414 -1.23 1 97.69 14 SER B O 1
ATOM 889 N N . PRO B 1 15 ? 18.219 -8.258 -1.575 1 97.06 15 PRO B N 1
ATOM 890 C CA . PRO B 1 15 ? 17.812 -7.809 -2.906 1 97.06 15 PRO B CA 1
ATOM 891 C C . PRO B 1 15 ? 17.406 -8.969 -3.816 1 97.06 15 PRO B C 1
ATOM 893 O O . PRO B 1 15 ? 16.422 -8.859 -4.566 1 97.06 15 PRO B O 1
ATOM 896 N N . GLU B 1 16 ? 18.094 -10.07 -3.734 1 97.94 16 GLU B N 1
ATOM 897 C CA . GLU B 1 16 ? 17.797 -11.227 -4.574 1 97.94 16 GLU B CA 1
ATOM 898 C C . GLU B 1 16 ? 16.406 -11.789 -4.273 1 97.94 16 GLU B C 1
ATOM 900 O O . GLU B 1 16 ? 15.617 -12.031 -5.191 1 97.94 16 GLU B O 1
ATOM 905 N N . GLU B 1 17 ? 16.078 -11.984 -2.99 1 98.25 17 GLU B N 1
ATOM 906 C CA . GLU B 1 17 ? 14.789 -12.562 -2.602 1 98.25 17 GLU B CA 1
ATOM 907 C C . GLU B 1 17 ? 13.641 -11.594 -2.875 1 98.25 17 GLU B C 1
ATOM 909 O O . GLU B 1 17 ? 12.547 -12.016 -3.266 1 98.25 17 GLU B O 1
ATOM 914 N N . CYS B 1 18 ? 13.93 -10.312 -2.703 1 98.56 18 CYS B N 1
ATOM 915 C CA . CYS B 1 18 ? 12.914 -9.312 -3.018 1 98.56 18 CYS B CA 1
ATOM 916 C C . CYS B 1 18 ? 12.602 -9.305 -4.508 1 98.56 18 CYS B C 1
ATOM 918 O O . CYS B 1 18 ? 11.438 -9.227 -4.902 1 98.56 18 CYS B O 1
ATOM 920 N N . ASN B 1 19 ? 13.648 -9.375 -5.293 1 98.19 19 ASN B N 1
ATOM 921 C CA . ASN B 1 19 ? 13.453 -9.375 -6.738 1 98.19 19 ASN B CA 1
ATOM 922 C C . ASN B 1 19 ? 12.703 -10.617 -7.203 1 98.19 19 ASN B C 1
ATOM 924 O O . ASN B 1 19 ? 11.844 -10.539 -8.078 1 98.19 19 ASN B O 1
ATOM 928 N N . LYS B 1 20 ? 13.031 -11.75 -6.652 1 98.56 20 LYS B N 1
ATOM 929 C CA . LYS B 1 20 ? 12.328 -12.992 -6.984 1 98.56 20 LYS B CA 1
ATOM 930 C C . LYS B 1 20 ? 10.844 -12.883 -6.637 1 98.56 20 LYS B C 1
ATOM 932 O O . LYS B 1 20 ? 9.984 -13.234 -7.453 1 98.56 20 LYS B O 1
ATOM 937 N N . ALA B 1 21 ? 10.555 -12.414 -5.426 1 98.81 21 ALA B N 1
ATOM 938 C CA . ALA B 1 21 ? 9.172 -12.258 -4.996 1 98.81 21 ALA B CA 1
ATOM 939 C C . ALA B 1 21 ? 8.43 -11.266 -5.891 1 98.81 21 ALA B C 1
ATOM 941 O O . ALA B 1 21 ? 7.285 -11.516 -6.281 1 98.81 21 ALA B O 1
ATOM 942 N N . ALA B 1 22 ? 9.094 -10.18 -6.234 1 98.81 22 ALA B N 1
ATOM 943 C CA . ALA B 1 22 ? 8.492 -9.172 -7.105 1 98.81 22 ALA B CA 1
ATOM 944 C C . ALA B 1 22 ? 8.141 -9.758 -8.469 1 98.81 22 ALA B C 1
ATOM 946 O O . ALA B 1 22 ? 7.086 -9.461 -9.023 1 98.81 22 ALA B O 1
ATOM 947 N N . GLU B 1 23 ? 9.039 -10.562 -8.984 1 98.69 23 GLU B N 1
ATOM 948 C CA . GLU B 1 23 ? 8.82 -11.188 -10.281 1 98.69 23 GLU B CA 1
ATOM 949 C C . GLU B 1 23 ? 7.625 -12.141 -10.234 1 98.69 23 GLU B C 1
ATOM 951 O O . GLU B 1 23 ? 6.848 -12.219 -11.188 1 98.69 23 GLU B O 1
ATOM 956 N N . ILE B 1 24 ? 7.512 -12.875 -9.141 1 98.75 24 ILE B N 1
ATOM 957 C CA . ILE B 1 24 ? 6.387 -13.781 -8.969 1 98.75 24 ILE B CA 1
ATOM 958 C C . ILE B 1 24 ? 5.082 -12.992 -8.945 1 98.75 24 ILE B C 1
ATOM 960 O O . ILE B 1 24 ? 4.102 -13.375 -9.586 1 98.75 24 ILE B O 1
ATOM 964 N N . LEU B 1 25 ? 5.039 -11.883 -8.266 1 98.88 25 LEU B N 1
ATOM 965 C CA . LEU B 1 25 ? 3.855 -11.039 -8.211 1 98.88 25 LEU B CA 1
ATOM 966 C C . LEU B 1 25 ? 3.518 -10.484 -9.594 1 98.88 25 LEU B C 1
ATOM 968 O O . LEU B 1 25 ? 2.357 -10.508 -10.008 1 98.88 25 LEU B O 1
ATOM 972 N N . ARG B 1 26 ? 4.539 -10.039 -10.32 1 98.69 26 ARG B N 1
ATOM 973 C CA . ARG B 1 26 ? 4.344 -9.461 -11.648 1 98.69 26 ARG B CA 1
ATOM 974 C C . ARG B 1 26 ? 3.857 -10.516 -12.641 1 98.69 26 ARG B C 1
ATOM 976 O O . ARG B 1 26 ? 3.232 -10.18 -13.648 1 98.69 26 ARG B O 1
ATOM 983 N N . SER B 1 27 ? 4.137 -11.758 -12.344 1 98.62 27 SER B N 1
ATOM 984 C CA . SER B 1 27 ? 3.834 -12.844 -13.266 1 98.62 27 SER B CA 1
ATOM 985 C C . SER B 1 27 ? 2.328 -13.039 -13.422 1 98.62 27 SER B C 1
ATOM 987 O O . SER B 1 27 ? 1.874 -13.734 -14.328 1 98.62 27 SER B O 1
ATOM 989 N N . MET B 1 28 ? 1.528 -12.391 -12.586 1 98.62 28 MET B N 1
ATOM 990 C CA . MET B 1 28 ? 0.076 -12.492 -12.695 1 98.62 28 MET B CA 1
ATOM 991 C C . MET B 1 28 ? -0.424 -11.773 -13.953 1 98.62 28 MET B C 1
ATO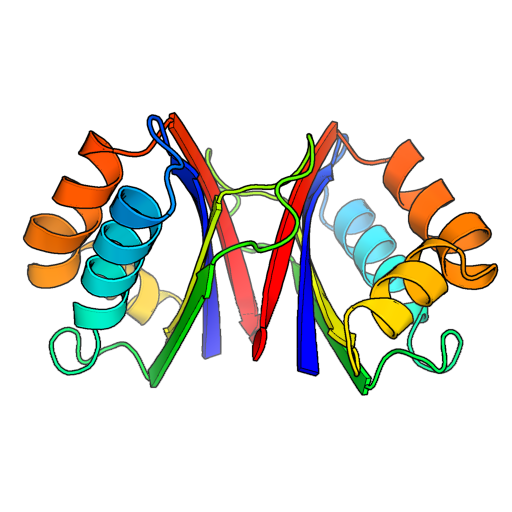M 993 O O . MET B 1 28 ? -1.526 -12.047 -14.43 1 98.62 28 MET B O 1
ATOM 997 N N . GLU B 1 29 ? 0.361 -10.805 -14.375 1 97.56 29 GLU B N 1
ATOM 998 C CA . GLU B 1 29 ? -0.019 -10.094 -15.594 1 97.56 29 GLU B CA 1
ATOM 999 C C . GLU B 1 29 ? -0.172 -11.055 -16.766 1 97.56 29 GLU B C 1
ATOM 1001 O O . GLU B 1 29 ? 0.741 -11.828 -17.062 1 97.56 29 GLU B O 1
ATOM 1006 N N . GLY B 1 30 ? -1.305 -11.062 -17.406 1 95.81 30 GLY B N 1
ATOM 1007 C CA . GLY B 1 30 ? -1.562 -11.945 -18.547 1 95.81 30 GLY B CA 1
ATOM 1008 C C . GLY B 1 30 ? -2.051 -13.32 -18.125 1 95.81 30 GLY B C 1
ATOM 1009 O O . GLY B 1 30 ? -2.498 -14.102 -18.969 1 95.81 30 GLY B O 1
ATOM 1010 N N . LYS B 1 31 ? -1.923 -13.648 -16.828 1 97.88 31 LYS B N 1
ATOM 1011 C CA . LYS B 1 31 ? -2.338 -14.961 -16.359 1 97.88 31 LYS B CA 1
ATOM 1012 C C . LYS B 1 31 ? -3.654 -14.875 -15.586 1 97.88 31 LYS B C 1
ATOM 1014 O O . LYS B 1 31 ? -4.398 -15.852 -15.508 1 97.88 31 LYS B O 1
ATOM 1019 N N . VAL B 1 32 ? -3.855 -13.742 -14.953 1 98.31 32 VAL B N 1
ATOM 1020 C CA . VAL B 1 32 ? -5.094 -13.484 -14.227 1 98.31 32 VAL B CA 1
ATOM 1021 C C . VAL B 1 32 ? -5.902 -12.406 -14.945 1 98.31 32 VAL B C 1
ATOM 1023 O O . VAL B 1 32 ? -5.637 -11.211 -14.789 1 98.31 32 VAL B O 1
ATOM 1026 N N . ASP B 1 33 ? -6.93 -12.703 -15.656 1 97.19 33 ASP B N 1
ATOM 1027 C CA . ASP B 1 33 ? -7.648 -11.844 -16.594 1 97.19 33 ASP B CA 1
ATOM 1028 C C . ASP B 1 33 ? -8.406 -10.742 -15.852 1 97.19 33 ASP B C 1
ATOM 1030 O O . ASP B 1 33 ? -8.695 -9.688 -16.422 1 97.19 33 ASP B O 1
ATOM 1034 N N . LEU B 1 34 ? -8.664 -10.93 -14.609 1 98.12 34 LEU B N 1
ATOM 1035 C CA . LEU B 1 34 ? -9.461 -10 -13.812 1 98.12 34 LEU B CA 1
ATOM 1036 C C . LEU B 1 34 ? -8.672 -8.727 -13.516 1 98.12 34 LEU B C 1
ATOM 1038 O O . LEU B 1 34 ? -9.258 -7.695 -13.172 1 98.12 34 LEU B O 1
ATOM 1042 N N . ILE B 1 35 ? -7.375 -8.82 -13.641 1 98.62 35 ILE B N 1
ATOM 1043 C CA . ILE B 1 35 ? -6.516 -7.699 -13.281 1 98.62 35 ILE B CA 1
ATOM 1044 C C . ILE B 1 35 ? -6.488 -6.688 -14.422 1 98.62 35 ILE B C 1
ATOM 1046 O O . ILE B 1 35 ? -6.082 -7.012 -15.539 1 98.62 35 ILE B O 1
ATOM 1050 N N . ARG B 1 36 ? -6.902 -5.496 -14.117 1 98.44 36 ARG B N 1
ATOM 1051 C CA . ARG B 1 36 ? -6.918 -4.43 -15.117 1 98.44 36 ARG B CA 1
ATOM 1052 C C . ARG B 1 36 ? -5.586 -3.693 -15.148 1 98.44 36 ARG B C 1
ATOM 1054 O O . ARG B 1 36 ? -5.199 -3.143 -16.188 1 98.44 36 ARG B O 1
ATOM 1061 N N . ASP B 1 37 ? -5.016 -3.613 -14.055 1 98.5 37 ASP B N 1
ATOM 1062 C CA . ASP B 1 37 ? -3.701 -2.994 -13.891 1 98.5 37 ASP B CA 1
ATOM 1063 C C . ASP B 1 37 ? -2.951 -3.604 -12.711 1 98.5 37 ASP B C 1
ATOM 1065 O O . ASP B 1 37 ? -3.559 -3.973 -11.703 1 98.5 37 ASP B O 1
ATOM 1069 N N . ILE B 1 38 ? -1.637 -3.75 -12.836 1 98.81 38 ILE B N 1
ATOM 1070 C CA . ILE B 1 38 ? -0.812 -4.301 -11.766 1 98.81 38 ILE B CA 1
ATOM 1071 C C . ILE B 1 38 ? 0.477 -3.494 -11.641 1 98.81 38 ILE B C 1
ATOM 1073 O O . ILE B 1 38 ? 1.095 -3.137 -12.648 1 98.81 38 ILE B O 1
ATOM 1077 N N . GLU B 1 39 ? 0.814 -3.121 -10.445 1 98.81 39 GLU B N 1
ATOM 1078 C CA . GLU B 1 39 ? 2.062 -2.451 -10.102 1 98.81 39 GLU B CA 1
ATOM 1079 C C . GLU B 1 39 ? 2.725 -3.109 -8.891 1 98.81 39 GLU B C 1
ATOM 1081 O O . GLU B 1 39 ? 2.057 -3.422 -7.906 1 98.81 39 GLU B O 1
ATOM 1086 N N . VAL B 1 40 ? 4.031 -3.387 -9.047 1 98.88 40 VAL B N 1
ATOM 1087 C CA . VAL B 1 40 ? 4.816 -3.957 -7.953 1 98.88 40 VAL B CA 1
ATOM 1088 C C . VAL B 1 40 ? 5.996 -3.045 -7.633 1 98.88 40 VAL B C 1
ATOM 1090 O O . VAL B 1 40 ? 6.699 -2.59 -8.539 1 98.88 40 VAL B O 1
ATOM 1093 N N . GLY B 1 41 ? 6.117 -2.73 -6.414 1 98.75 41 GLY B N 1
ATOM 1094 C CA . GLY B 1 41 ? 7.23 -1.901 -5.977 1 98.75 41 GLY B CA 1
ATOM 1095 C C . GLY B 1 41 ? 8.094 -2.566 -4.918 1 98.75 41 GLY B C 1
ATOM 1096 O O . GLY B 1 41 ? 7.578 -3.256 -4.035 1 98.75 41 GLY B O 1
ATOM 1097 N N . VAL B 1 42 ? 9.406 -2.355 -5.055 1 98.69 42 VAL B N 1
ATOM 1098 C CA . VAL B 1 42 ? 10.359 -2.828 -4.055 1 98.69 42 VAL B CA 1
ATOM 1099 C C . VAL B 1 42 ? 10.93 -1.643 -3.279 1 98.69 42 VAL B C 1
ATOM 1101 O O . VAL B 1 42 ? 11.477 -0.708 -3.873 1 98.69 42 VAL B O 1
ATOM 1104 N N . ASP B 1 43 ? 10.828 -1.72 -1.952 1 98.62 43 ASP B N 1
ATOM 1105 C CA . ASP B 1 43 ? 11.273 -0.622 -1.096 1 98.62 43 ASP B CA 1
ATOM 1106 C C . ASP B 1 43 ? 12.766 -0.366 -1.254 1 98.62 43 ASP B C 1
ATOM 1108 O O . ASP B 1 43 ? 13.57 -1.3 -1.201 1 98.62 43 ASP B O 1
ATOM 1112 N N . PHE B 1 44 ? 13.133 0.904 -1.383 1 97.75 44 PHE B N 1
ATOM 1113 C CA . PHE B 1 44 ? 14.555 1.188 -1.498 1 97.75 44 PHE B CA 1
ATOM 1114 C C . PHE B 1 44 ? 15.094 1.798 -0.209 1 97.75 44 PHE B C 1
ATOM 1116 O O . PHE B 1 44 ? 16.312 1.896 -0.021 1 97.75 44 PHE B O 1
ATOM 1123 N N . LEU B 1 45 ? 14.258 2.203 0.703 1 95.62 45 LEU B N 1
ATOM 1124 C CA . LEU B 1 45 ? 14.688 2.918 1.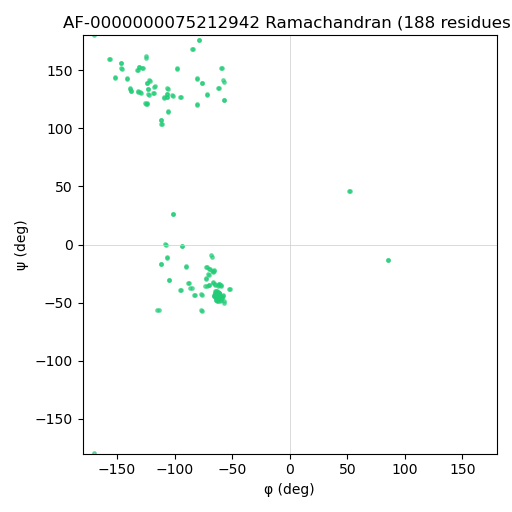897 1 95.62 45 LEU B CA 1
ATOM 1125 C C . LEU B 1 45 ? 15.117 1.942 2.988 1 95.62 45 LEU B C 1
ATOM 1127 O O . LEU B 1 45 ? 16.094 2.199 3.711 1 95.62 45 LEU B O 1
ATOM 1131 N N . HIS B 1 46 ? 14.461 0.848 3.127 1 93.81 46 HIS B N 1
ATOM 1132 C CA . HIS B 1 46 ? 14.734 -0.175 4.129 1 93.81 46 HIS B CA 1
ATOM 1133 C C . HIS B 1 46 ? 14.812 0.43 5.527 1 93.81 46 HIS B C 1
ATOM 1135 O O . HIS B 1 46 ? 15.7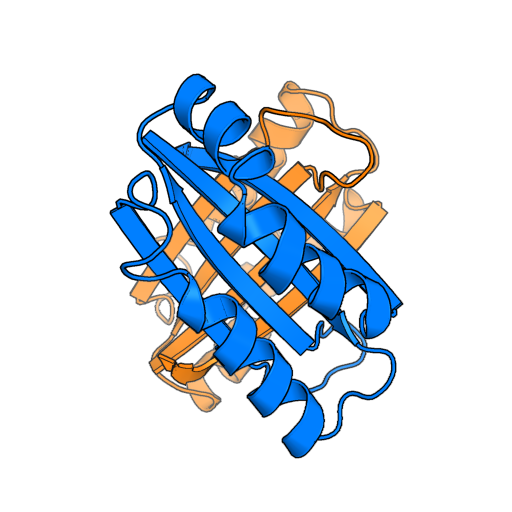42 0.151 6.281 1 93.81 46 HIS B O 1
ATOM 1141 N N . SER B 1 47 ? 13.844 1.275 5.832 1 91.62 47 SER B N 1
ATOM 1142 C CA . SER B 1 47 ? 13.75 1.847 7.172 1 91.62 47 SER B CA 1
ATOM 1143 C C . SER B 1 47 ? 13.125 0.858 8.148 1 91.62 47 SER B C 1
ATOM 1145 O O . SER B 1 47 ? 12.719 -0.24 7.762 1 91.62 47 SER B O 1
ATOM 1147 N N . GLU B 1 48 ? 13.031 1.199 9.445 1 89.75 48 GLU B N 1
ATOM 1148 C CA . GLU B 1 48 ? 12.422 0.353 10.469 1 89.75 48 GLU B CA 1
ATOM 1149 C C . GLU B 1 48 ? 10.953 0.092 10.172 1 89.75 48 GLU B C 1
ATOM 1151 O O . GLU B 1 48 ? 10.438 -0.988 10.469 1 89.75 48 GLU B O 1
ATOM 1156 N N . ARG B 1 49 ? 10.297 1.035 9.609 1 91.31 49 ARG B N 1
ATOM 1157 C CA . ARG B 1 49 ? 8.867 0.903 9.352 1 91.31 49 ARG B CA 1
ATOM 1158 C C . ARG B 1 49 ? 8.617 0.365 7.945 1 91.31 49 ARG B C 1
ATOM 1160 O O . ARG B 1 49 ? 7.465 0.146 7.559 1 91.31 49 ARG B O 1
ATOM 1167 N N . SER B 1 50 ? 9.727 0.143 7.207 1 96.62 50 SER B N 1
ATOM 1168 C CA . SER B 1 50 ? 9.594 -0.278 5.816 1 96.62 50 SER B CA 1
ATOM 1169 C C . SER B 1 50 ? 9.109 -1.721 5.719 1 96.62 50 SER B C 1
ATOM 1171 O O . SER B 1 50 ? 9.602 -2.596 6.434 1 96.62 50 SER B O 1
ATOM 1173 N N . TYR B 1 51 ? 8.102 -1.904 4.953 1 98.69 51 TYR B N 1
ATOM 1174 C CA . TYR B 1 51 ? 7.902 -3.221 4.355 1 98.69 51 TYR B CA 1
ATOM 1175 C C . TYR B 1 51 ? 8.719 -3.373 3.08 1 98.69 51 TYR B C 1
ATOM 1177 O O . TYR B 1 51 ? 9.297 -2.4 2.584 1 98.69 51 TYR B O 1
ATOM 1185 N N . ASP B 1 52 ? 8.828 -4.543 2.568 1 98.75 52 ASP B N 1
ATOM 1186 C CA . ASP B 1 52 ? 9.836 -4.844 1.558 1 98.75 52 ASP B CA 1
ATOM 1187 C C . ASP B 1 52 ? 9.258 -4.707 0.15 1 98.75 52 ASP B C 1
ATOM 1189 O O . ASP B 1 52 ? 9.945 -4.246 -0.765 1 98.75 52 ASP B O 1
ATOM 1193 N N . ILE B 1 53 ? 8.008 -5.129 -0.063 1 98.88 53 ILE B N 1
ATOM 1194 C CA . ILE B 1 53 ? 7.387 -5.168 -1.383 1 98.88 53 ILE B CA 1
ATOM 1195 C C . ILE B 1 53 ? 5.922 -4.742 -1.279 1 98.88 53 ILE B C 1
ATOM 1197 O O . ILE B 1 53 ? 5.242 -5.066 -0.302 1 98.88 53 ILE B O 1
ATOM 1201 N N . ILE B 1 54 ? 5.523 -4.043 -2.295 1 98.94 54 ILE B N 1
ATOM 1202 C CA . ILE B 1 54 ? 4.105 -3.705 -2.393 1 98.94 54 ILE B CA 1
ATOM 1203 C C . ILE B 1 54 ? 3.545 -4.215 -3.719 1 98.94 54 ILE B C 1
ATOM 1205 O O . ILE B 1 54 ? 4.184 -4.07 -4.766 1 98.94 54 ILE B O 1
ATOM 1209 N N . LEU B 1 55 ? 2.383 -4.852 -3.627 1 98.94 55 LEU B N 1
ATOM 1210 C CA . LEU B 1 55 ? 1.544 -5.215 -4.762 1 98.94 55 LEU B CA 1
ATOM 1211 C C . LEU B 1 55 ? 0.307 -4.324 -4.832 1 98.94 55 LEU B C 1
ATOM 1213 O O . LEU B 1 55 ? -0.376 -4.125 -3.824 1 98.94 55 LEU B O 1
ATOM 1217 N N . GLN B 1 56 ? 0.054 -3.775 -5.98 1 98.88 56 GLN B N 1
ATOM 1218 C CA . GLN B 1 56 ? -1.186 -3.055 -6.246 1 98.88 56 GLN B CA 1
ATOM 1219 C C . GLN B 1 56 ? -1.894 -3.611 -7.48 1 98.88 56 GLN B C 1
ATOM 1221 O O . GLN B 1 56 ? -1.338 -3.596 -8.578 1 98.88 56 GLN B O 1
ATOM 1226 N N . VAL B 1 57 ? -3.121 -4.062 -7.289 1 98.81 57 VAL B N 1
ATOM 1227 C CA . VAL B 1 57 ? -3.904 -4.531 -8.422 1 98.81 57 VAL B CA 1
ATOM 1228 C C . VAL B 1 57 ? -5.223 -3.764 -8.5 1 98.81 57 VAL B C 1
ATOM 1230 O O . VAL B 1 57 ? -5.832 -3.467 -7.469 1 98.81 57 VAL B O 1
ATOM 1233 N N . VAL B 1 58 ? -5.59 -3.42 -9.742 1 98.81 58 VAL B N 1
ATOM 1234 C CA . VAL B 1 58 ? -6.883 -2.793 -10 1 98.81 58 VAL B CA 1
ATOM 1235 C C . VAL B 1 58 ? -7.859 -3.832 -10.547 1 98.81 58 VAL B C 1
ATOM 1237 O O . VAL B 1 58 ? -7.539 -4.559 -11.492 1 98.81 58 VAL B O 1
ATOM 1240 N N . LEU B 1 59 ? -8.984 -3.918 -9.953 1 98.81 59 LEU B N 1
ATOM 1241 C CA . LEU B 1 59 ? -10.047 -4.852 -10.32 1 98.81 59 LEU B CA 1
ATOM 1242 C C . LEU B 1 59 ? -11.352 -4.113 -10.594 1 98.81 59 LEU B C 1
ATOM 1244 O O . LEU B 1 59 ? -11.531 -2.975 -10.164 1 98.81 59 LEU B O 1
ATOM 1248 N N . GLY B 1 60 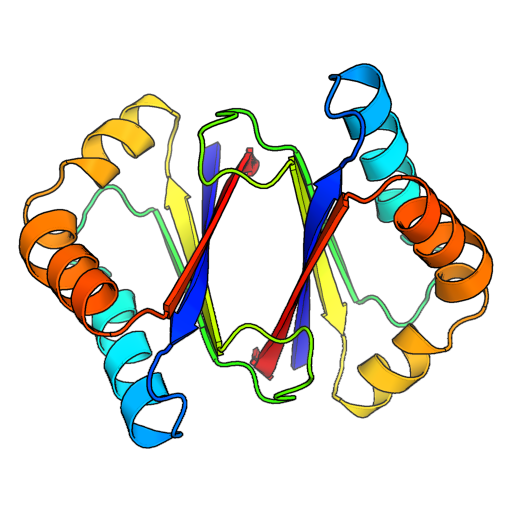? -12.258 -4.734 -11.281 1 98.56 60 GLY B N 1
ATOM 1249 C CA . GLY B 1 60 ? -13.469 -4.086 -11.734 1 98.56 60 GLY B CA 1
ATOM 1250 C C . GLY B 1 60 ? -14.461 -3.807 -10.617 1 98.56 60 GLY B C 1
ATOM 1251 O O . GLY B 1 60 ? -15.219 -2.84 -10.68 1 98.56 60 GLY B O 1
ATOM 1252 N N . ASN B 1 61 ? -14.57 -4.648 -9.656 1 97.88 61 ASN B N 1
ATOM 1253 C CA . ASN B 1 61 ? -15.508 -4.535 -8.539 1 97.88 61 ASN B CA 1
ATOM 1254 C C . ASN B 1 61 ? -15.219 -5.57 -7.457 1 97.88 61 ASN B C 1
ATOM 1256 O O . ASN B 1 61 ? -14.234 -6.312 -7.551 1 97.88 61 ASN B O 1
ATOM 1260 N N . ALA B 1 62 ? -16.047 -5.543 -6.383 1 96.62 62 ALA B N 1
ATOM 1261 C CA . ALA B 1 62 ? -15.852 -6.434 -5.238 1 96.62 62 ALA B CA 1
ATOM 1262 C C . ALA B 1 62 ? -15.984 -7.898 -5.66 1 96.62 62 ALA B C 1
ATOM 1264 O O . ALA B 1 62 ? -15.297 -8.766 -5.117 1 96.62 62 ALA B O 1
ATOM 1265 N N . GLU B 1 63 ? -16.891 -8.172 -6.617 1 97.81 63 GLU B N 1
ATOM 1266 C CA . GLU B 1 63 ? -17.016 -9.531 -7.121 1 97.81 63 GLU B CA 1
ATOM 1267 C C . GLU B 1 63 ? -15.734 -10 -7.805 1 97.81 63 GLU B C 1
ATOM 1269 O O . GLU B 1 63 ? -15.328 -11.148 -7.648 1 97.81 63 GLU B O 1
ATOM 1274 N N . ALA B 1 64 ? -15.156 -9.125 -8.602 1 98.38 64 ALA B N 1
ATOM 1275 C CA . ALA B 1 64 ? -13.891 -9.43 -9.266 1 98.38 64 ALA B CA 1
ATOM 1276 C C . ALA B 1 64 ? -12.797 -9.719 -8.242 1 98.38 64 ALA B C 1
ATOM 1278 O O . ALA B 1 64 ? -11.93 -10.562 -8.469 1 98.38 64 ALA B O 1
ATOM 1279 N N . LEU B 1 65 ? -12.805 -9.008 -7.07 1 98.31 65 LEU B N 1
ATOM 1280 C CA . LEU B 1 65 ? -11.844 -9.258 -6.004 1 98.31 65 LEU B CA 1
ATOM 1281 C C . LEU B 1 65 ? -11.984 -10.68 -5.473 1 98.31 65 LEU B C 1
ATOM 1283 O O . LEU B 1 65 ? -10.984 -11.375 -5.281 1 98.31 65 LEU B O 1
ATOM 1287 N N . GLU B 1 66 ? -13.164 -11.102 -5.23 1 97.75 66 GLU B N 1
ATOM 1288 C CA . GLU B 1 66 ? -13.406 -12.461 -4.746 1 97.75 66 GLU B CA 1
ATOM 1289 C C . GLU B 1 66 ? -12.914 -13.5 -5.742 1 97.75 66 GLU B C 1
ATOM 1291 O O . GLU B 1 66 ? -12.273 -14.477 -5.355 1 97.75 66 GLU B O 1
ATOM 1296 N N . LYS B 1 67 ? -13.242 -13.297 -6.988 1 98.38 67 LYS B N 1
ATOM 1297 C CA . LYS B 1 67 ? -12.797 -14.211 -8.039 1 98.38 67 LYS B CA 1
ATOM 1298 C C . LYS B 1 67 ? -11.281 -14.219 -8.148 1 98.38 67 LYS B C 1
ATOM 1300 O O . LYS B 1 67 ? -10.672 -15.273 -8.344 1 98.38 67 LYS B O 1
ATOM 1305 N N . TYR B 1 68 ? -10.703 -13.047 -8.031 1 98.69 68 TYR B N 1
ATOM 1306 C CA . TYR B 1 68 ? -9.258 -12.891 -8.031 1 98.69 68 TYR B CA 1
ATOM 1307 C C . TYR B 1 68 ? -8.625 -13.688 -6.891 1 98.69 68 TYR B C 1
ATOM 1309 O O . TYR B 1 68 ? -7.645 -14.406 -7.098 1 98.69 68 TYR B O 1
ATOM 1317 N N . GLN B 1 69 ? -9.188 -13.602 -5.742 1 97.5 69 GLN B N 1
ATOM 1318 C CA . GLN B 1 69 ? -8.648 -14.25 -4.551 1 97.5 69 GLN B CA 1
ATOM 1319 C C . GLN B 1 69 ? -8.703 -15.773 -4.676 1 97.5 69 GLN B C 1
ATOM 1321 O O . GLN B 1 69 ? -7.93 -16.484 -4.039 1 97.5 69 GLN B O 1
ATOM 1326 N N . ASN B 1 70 ? -9.609 -16.234 -5.555 1 97.94 70 ASN B N 1
ATOM 1327 C CA . ASN B 1 70 ? -9.789 -17.672 -5.715 1 97.94 70 ASN B CA 1
ATOM 1328 C C . ASN B 1 70 ? -9.219 -18.172 -7.043 1 97.94 70 ASN B C 1
ATOM 1330 O O . ASN B 1 70 ? -9.383 -19.328 -7.395 1 97.94 70 ASN B O 1
ATOM 1334 N N . ASP B 1 71 ? -8.68 -17.344 -7.855 1 98.56 71 ASP B N 1
ATOM 1335 C CA . ASP B 1 71 ? -8.078 -17.688 -9.141 1 98.56 71 ASP B CA 1
ATOM 1336 C C . ASP B 1 71 ? -6.969 -18.734 -8.969 1 98.56 71 ASP B C 1
ATOM 1338 O O . ASP B 1 71 ? -6.156 -18.625 -8.047 1 98.56 71 ASP B O 1
ATOM 1342 N N . GLU B 1 72 ? -6.918 -19.625 -9.836 1 98.19 72 GLU B N 1
ATOM 1343 C CA . GLU B 1 72 ? -6.008 -20.75 -9.719 1 98.19 72 GLU B CA 1
ATOM 1344 C C . GLU B 1 72 ? -4.551 -20.297 -9.75 1 98.19 72 GLU B C 1
ATOM 1346 O O . GLU B 1 72 ? -3.732 -20.75 -8.945 1 98.19 72 GLU B O 1
ATOM 1351 N N . TYR B 1 73 ? -4.262 -19.438 -10.672 1 98.62 73 TYR B N 1
ATOM 1352 C CA . TYR B 1 73 ? -2.883 -18.969 -10.766 1 98.62 73 TYR B CA 1
ATOM 1353 C C . TYR B 1 73 ? -2.488 -18.156 -9.539 1 98.62 73 TYR B C 1
ATOM 1355 O O . TYR B 1 73 ? -1.395 -18.344 -8.992 1 98.62 73 TYR B O 1
ATOM 1363 N N . HIS B 1 74 ? -3.334 -17.25 -9.07 1 98.75 74 HIS B N 1
ATOM 1364 C CA . HIS B 1 74 ? -3.078 -16.469 -7.863 1 98.75 74 HIS B CA 1
ATOM 1365 C C . HIS B 1 74 ? -2.857 -17.375 -6.66 1 98.75 74 HIS B C 1
ATOM 1367 O O . HIS B 1 74 ? -1.905 -17.188 -5.898 1 98.75 74 HIS B O 1
ATOM 1373 N N . CYS B 1 75 ? -3.646 -18.406 -6.484 1 98.38 75 CYS B N 1
ATOM 1374 C CA . CYS B 1 75 ? -3.584 -19.266 -5.305 1 98.38 75 CYS B CA 1
ATOM 1375 C C . CYS B 1 75 ? -2.396 -20.219 -5.383 1 98.38 75 CYS B C 1
ATOM 1377 O O . CYS B 1 75 ? -1.619 -20.328 -4.434 1 98.38 75 CYS B O 1
ATOM 1379 N N . ASN B 1 76 ? -2.203 -20.781 -6.531 1 98.25 76 ASN B N 1
ATOM 1380 C CA . ASN B 1 76 ? -1.281 -21.906 -6.613 1 98.25 76 ASN B CA 1
ATOM 1381 C C . ASN B 1 76 ? 0.143 -21.438 -6.91 1 98.25 76 ASN B C 1
ATOM 1383 O O . ASN B 1 76 ? 1.1 -22.188 -6.691 1 98.25 76 ASN B O 1
ATOM 1387 N N . VAL B 1 77 ? 0.28 -20.266 -7.41 1 98.38 77 VAL B N 1
ATOM 1388 C CA . VAL B 1 77 ? 1.616 -19.781 -7.742 1 98.38 77 VAL B CA 1
ATOM 1389 C C . VAL B 1 77 ? 1.98 -18.609 -6.836 1 98.38 77 VAL B C 1
ATOM 1391 O O . VAL B 1 77 ? 2.941 -18.688 -6.066 1 98.38 77 VAL B O 1
ATOM 1394 N N . VAL B 1 78 ? 1.148 -17.609 -6.859 1 98.75 78 VAL B N 1
ATOM 1395 C CA . VAL B 1 78 ? 1.516 -16.359 -6.199 1 98.75 78 VAL B CA 1
ATOM 1396 C C . VAL B 1 78 ? 1.354 -16.5 -4.688 1 98.75 78 VAL B C 1
ATOM 1398 O O . VAL B 1 78 ? 2.322 -16.359 -3.936 1 98.75 78 VAL B O 1
ATOM 1401 N N . LYS B 1 79 ? 0.196 -16.844 -4.242 1 98.44 79 LYS B N 1
ATOM 1402 C CA . LYS B 1 79 ? -0.073 -16.969 -2.812 1 98.44 79 LYS B CA 1
ATOM 1403 C C . LYS B 1 79 ? 0.829 -18.016 -2.172 1 98.44 79 LYS B C 1
ATOM 1405 O O . LYS B 1 79 ? 1.348 -17.812 -1.072 1 98.44 79 LYS B O 1
ATOM 1410 N N . LYS B 1 80 ? 0.946 -19.094 -2.83 1 98.5 80 LYS B N 1
ATOM 1411 C CA . LYS B 1 80 ? 1.794 -20.172 -2.316 1 98.5 80 LYS B CA 1
ATOM 1412 C C . LYS B 1 80 ? 3.223 -19.672 -2.092 1 98.5 80 LYS B C 1
ATOM 1414 O O . LYS B 1 80 ? 3.795 -19.891 -1.021 1 98.5 80 LYS B O 1
ATOM 1419 N N . HIS B 1 81 ? 3.781 -19.047 -3.057 1 98.75 81 HIS B N 1
ATOM 1420 C CA . HIS B 1 81 ? 5.145 -18.531 -2.939 1 98.75 81 HIS B CA 1
ATOM 1421 C C . HIS B 1 81 ? 5.254 -17.484 -1.839 1 98.75 81 HIS B C 1
ATOM 1423 O O . HIS B 1 81 ? 6.148 -17.562 -0.994 1 98.75 81 HIS B O 1
ATOM 1429 N N . MET B 1 82 ? 4.312 -16.5 -1.849 1 98.69 82 MET B N 1
ATOM 1430 C CA . MET B 1 82 ? 4.406 -15.383 -0.907 1 98.69 82 MET B CA 1
ATOM 1431 C C . MET B 1 82 ? 4.195 -15.867 0.525 1 98.69 82 MET B C 1
ATOM 1433 O O . MET B 1 82 ? 4.809 -15.336 1.456 1 98.69 82 MET B O 1
ATOM 1437 N N . HIS B 1 83 ? 3.387 -16.859 0.68 1 98.44 83 HIS B N 1
ATOM 1438 C CA . HIS B 1 83 ? 3.193 -17.422 2.006 1 98.44 83 HIS B CA 1
ATOM 1439 C C . HIS B 1 83 ? 4.477 -18.062 2.523 1 98.44 83 HIS B C 1
ATOM 1441 O O . HIS B 1 83 ? 4.762 -18.016 3.723 1 98.44 83 HIS B O 1
ATOM 1447 N N . ALA B 1 84 ? 5.207 -18.609 1.678 1 98.56 84 ALA B N 1
ATOM 1448 C CA . ALA B 1 84 ? 6.434 -19.312 2.064 1 98.56 84 ALA B CA 1
ATOM 1449 C C . ALA B 1 84 ? 7.52 -18.312 2.471 1 98.56 84 ALA B C 1
ATOM 1451 O O . ALA B 1 84 ? 8.336 -18.594 3.352 1 98.56 84 ALA B O 1
ATOM 1452 N N . VAL B 1 85 ? 7.512 -17.125 1.916 1 98.69 85 VAL B N 1
ATOM 1453 C CA . VAL B 1 85 ? 8.695 -16.281 2.066 1 98.69 85 VAL B CA 1
ATOM 1454 C C . VAL B 1 85 ? 8.359 -15.07 2.949 1 98.69 85 VAL B C 1
ATOM 1456 O O . VAL B 1 85 ? 9.258 -14.398 3.451 1 98.69 85 VAL B O 1
ATOM 1459 N N . ARG B 1 86 ? 7.074 -14.766 3.15 1 98.5 86 ARG B N 1
ATOM 1460 C CA . ARG B 1 86 ? 6.727 -13.555 3.881 1 98.5 86 ARG B CA 1
ATOM 1461 C C . ARG B 1 86 ? 6.848 -13.766 5.387 1 98.5 86 ARG B C 1
ATOM 1463 O O . ARG B 1 86 ? 6.629 -14.875 5.883 1 98.5 86 ARG B O 1
ATOM 1470 N N . GLU B 1 87 ? 7.301 -12.758 6.07 1 98.25 87 GLU B N 1
ATOM 1471 C CA . GLU B 1 87 ? 7.203 -12.68 7.523 1 98.25 87 GLU B CA 1
ATOM 1472 C C . GLU B 1 87 ? 5.832 -12.164 7.961 1 98.25 87 GLU B C 1
ATOM 1474 O O . GLU B 1 87 ? 5.23 -12.703 8.891 1 98.25 87 GLU B O 1
ATOM 1479 N N . SER B 1 88 ? 5.34 -11.156 7.305 1 97.62 88 SER B N 1
ATOM 1480 C CA . SER B 1 88 ? 4.035 -10.555 7.562 1 97.62 88 SER B CA 1
ATOM 1481 C C . SER B 1 88 ? 3.51 -9.828 6.332 1 97.62 88 SER B C 1
ATOM 1483 O O . SER B 1 88 ? 4.266 -9.547 5.398 1 97.62 88 SER B O 1
ATOM 1485 N N . SER B 1 89 ? 2.203 -9.609 6.285 1 98.31 89 SER B N 1
ATOM 1486 C CA . SER B 1 89 ? 1.59 -8.82 5.223 1 98.31 89 SER B CA 1
ATOM 1487 C C . SER B 1 89 ? 0.39 -8.031 5.742 1 98.31 89 SER B C 1
ATOM 1489 O O . SER B 1 89 ? -0.231 -8.422 6.734 1 98.31 89 SER B O 1
ATOM 1491 N N . VAL B 1 90 ? 0.159 -6.949 5.137 1 98 90 VAL B N 1
ATOM 1492 C CA . VAL B 1 90 ? -1.048 -6.164 5.375 1 98 90 VAL B CA 1
ATOM 1493 C C . VAL B 1 90 ? -1.743 -5.867 4.047 1 98 90 VAL B C 1
ATOM 1495 O O . VAL B 1 90 ? -1.098 -5.82 2.998 1 98 90 VAL B O 1
ATOM 1498 N N . ALA B 1 91 ? -3.029 -5.699 4.109 1 98.62 91 ALA B N 1
ATOM 1499 C CA . ALA B 1 91 ? -3.805 -5.469 2.895 1 98.62 91 ALA B CA 1
ATOM 1500 C C . ALA B 1 91 ? -4.766 -4.297 3.07 1 98.62 91 ALA B C 1
ATOM 1502 O O . ALA B 1 91 ? -5.184 -3.992 4.191 1 98.62 91 ALA B O 1
ATOM 1503 N N . ILE B 1 92 ? -5.027 -3.66 2.039 1 98.69 92 ILE B N 1
ATOM 1504 C CA . ILE B 1 92 ? -6.059 -2.629 1.973 1 98.69 92 ILE B CA 1
ATOM 1505 C C . ILE B 1 92 ? -6.836 -2.76 0.665 1 98.69 92 ILE B C 1
ATOM 1507 O O . ILE B 1 92 ? -6.242 -2.908 -0.406 1 98.69 92 ILE B O 1
ATOM 1511 N N . ASP B 1 93 ? -8.141 -2.689 0.731 1 98.75 93 ASP B N 1
ATOM 1512 C CA . ASP B 1 93 ? -9.055 -2.711 -0.41 1 98.75 93 ASP B CA 1
ATOM 1513 C C . ASP B 1 93 ? -9.961 -1.483 -0.414 1 98.75 93 ASP B C 1
ATOM 1515 O O . ASP B 1 93 ? -10.695 -1.248 0.545 1 98.75 93 ASP B O 1
ATOM 1519 N N . TYR B 1 94 ? -9.875 -0.722 -1.491 1 98.75 94 TYR B N 1
ATOM 1520 C CA . TYR B 1 94 ? -10.664 0.507 -1.475 1 98.75 94 TYR B CA 1
ATOM 1521 C C . TYR B 1 94 ? -11.164 0.851 -2.871 1 98.75 94 TYR B C 1
ATOM 1523 O O . TYR B 1 94 ? -10.609 0.388 -3.869 1 98.75 94 TYR B O 1
ATOM 1531 N N . ASN B 1 95 ? -12.25 1.62 -2.92 1 98.12 95 ASN B N 1
ATOM 1532 C CA . ASN B 1 95 ? -12.875 2.031 -4.168 1 98.12 95 ASN B CA 1
ATOM 1533 C C . ASN B 1 95 ? -12.094 3.146 -4.855 1 98.12 95 ASN B C 1
ATOM 1535 O O . ASN B 1 95 ? -11.578 4.047 -4.191 1 98.12 95 ASN B O 1
ATOM 1539 N N . ILE B 1 96 ? -12 2.998 -6.176 1 97.31 96 ILE B N 1
ATOM 1540 C CA . ILE B 1 96 ? -11.367 4.059 -6.949 1 97.31 96 ILE B CA 1
ATOM 1541 C C . ILE B 1 96 ? -12.312 4.527 -8.055 1 97.31 96 ILE B C 1
ATOM 1543 O O . ILE B 1 96 ? -13.172 3.764 -8.508 1 97.31 96 ILE B O 1
#

InterPro domains:
  IPR011008 Dimeric alpha-beta barrel [SSF54909] (1-95)
  IPR013097 Stress responsive alpha+beta-barrel [PF07876] (2-95)
  IPR013097 Stress responsive alpha+beta-barrel [PS51502] (2-94)
  IPR013097 Stress responsive alpha+beta-barrel [SM00886] (2-96)

Sequence (192 aa):
MIKHIVCFKLKDNSPEECNKAAEILRSMEGKVDLIRDIEVGVDFLHSERSYDIILQVVLGNAEALEKYQNDEYHCNVVKKHMHAVRESSVAIDYNIMIKHIVCFKLKDNSPEECNKAAEILRSMEGKVDLIRDIEVGVDFLHSERSYDIILQVVLGNAEALEKYQNDEYHCNVVKKHMHAVRESSVAIDYNI

Radius of gyration: 16.24 Å; Cα contacts (8 Å, |Δi|>4): 396; chains: 2; bounding box: 35×45×36 Å

Secondary structure (DSSP, 8-state):
-EEEEEEEEESS--HHHHHHHHHHHHTTTTT-TT-SEEEEEE-SS--TTB-SEEEEEEESSHHHHHHHHT-HHIIIIIIHHHHHHEEEEEEEEEE-/-EEEEEEEEESS--HHHHHHHHHHHHTTTTT-TT-SEEEEEE-SS--TTB-SEEEEEEESSHHHHHHHHT-HHIIIIIIHHHHHHEEEEEEEEEE-

Solvent-accessible surface area (backbone atoms only — not comparable to full-atom values): 10097 Å² total; per-residue (Å²): 67,29,38,45,34,39,39,31,29,46,69,59,74,48,72,67,50,46,51,53,52,48,50,49,60,56,55,42,67,92,67,44,83,62,54,76,42,78,50,73,37,57,37,73,72,76,50,92,50,39,33,46,36,38,42,38,36,32,29,67,35,74,67,46,47,54,50,49,68,64,29,65,60,45,42,71,49,37,48,49,52,49,63,72,45,41,67,45,64,40,31,38,36,23,77,98,67,28,37,46,34,38,38,31,29,46,69,60,72,47,72,67,51,46,49,52,53,48,50,49,59,56,56,41,67,91,69,44,84,64,54,77,44,77,48,74,37,56,37,72,72,74,50,93,52,40,31,46,36,37,42,38,33,31,29,69,36,72,68,46,48,55,50,50,70,65,29,65,60,47,44,68,48,37,47,47,51,48,61,72,44,41,66,45,66,39,29,39,36,22,76,95

Organism: NCBI:txid290054

pLDDT: mean 98.05, std 1.51, range [89.69, 98.94]

Nearest PDB structures (foldseek):
  5b0d-assembly1_B  TM=8.720E-01  e=3.242E-08  Cannabis sativa
  3bgu-assembly1_A  TM=8.582E-01  e=1.161E-07  Thermobifida fusca YX
  5b09-assembly1_A-2  TM=8.678E-01  e=5.924E-07  Cannabis sativa
  3bde-assembly1_A  TM=7.545E-01  e=1.776E-07  Mesorhizobium japonicum MAFF 303099
  2jdj-assembly1_A  TM=7.374E-01  e=1.162E-05  Hahella chejuensis